Protein AF-A0A1S3D3B9-F1 (afdb_monomer_lite)

Structure (mmCIF, N/CA/C/O backbone):
data_AF-A0A1S3D3B9-F1
#
_entry.id   AF-A0A1S3D3B9-F1
#
loop_
_atom_site.group_PDB
_atom_site.id
_atom_site.type_symbol
_atom_site.label_atom_id
_atom_site.label_alt_id
_atom_site.label_comp_id
_atom_site.label_asym_id
_atom_site.label_entity_id
_atom_site.label_seq_id
_atom_site.pdbx_PDB_ins_code
_atom_site.Cartn_x
_atom_site.Cartn_y
_atom_site.Cartn_z
_atom_site.occupancy
_atom_site.B_iso_or_equiv
_atom_site.auth_seq_id
_atom_site.auth_comp_id
_atom_site.auth_asym_id
_atom_site.auth_atom_id
_atom_site.pdbx_PDB_model_num
ATOM 1 N N . MET A 1 1 ? 0.385 -16.089 24.756 1.00 64.56 1 MET A N 1
ATOM 2 C CA . MET A 1 1 ? 0.350 -15.447 26.085 1.00 64.56 1 MET A CA 1
ATOM 3 C C . MET A 1 1 ? 0.539 -16.526 27.121 1.00 64.56 1 MET A C 1
ATOM 5 O O . MET A 1 1 ? -0.074 -17.578 26.976 1.00 64.56 1 MET A O 1
ATOM 9 N N . ASN A 1 2 ? 1.423 -16.303 28.086 1.00 80.31 2 ASN A N 1
ATOM 10 C CA . ASN A 1 2 ? 1.568 -17.202 29.228 1.00 80.31 2 ASN A CA 1
ATOM 11 C C . ASN A 1 2 ? 0.520 -16.845 30.310 1.00 80.31 2 ASN A C 1
ATOM 13 O O . ASN A 1 2 ? -0.178 -15.837 30.205 1.00 80.31 2 ASN A O 1
ATOM 17 N N . GLU A 1 3 ? 0.391 -17.682 31.337 1.00 78.31 3 GLU A N 1
ATOM 18 C CA . GLU A 1 3 ? -0.591 -17.507 32.420 1.00 78.31 3 GLU A CA 1
ATOM 19 C C . GLU A 1 3 ? -0.355 -16.219 33.237 1.00 78.31 3 GLU A C 1
ATOM 21 O O . GLU A 1 3 ? -1.305 -15.539 33.629 1.00 78.31 3 GLU A O 1
ATOM 26 N N . ASN A 1 4 ? 0.909 -15.810 33.383 1.00 82.00 4 ASN A N 1
ATOM 27 C CA . ASN A 1 4 ? 1.288 -14.570 34.064 1.00 82.00 4 ASN A CA 1
ATOM 28 C C . ASN A 1 4 ? 0.813 -13.319 33.302 1.00 82.00 4 ASN A C 1
ATOM 30 O O . ASN A 1 4 ? 0.388 -12.346 33.927 1.00 82.00 4 ASN A O 1
ATOM 34 N N . ASP A 1 5 ? 0.841 -13.340 31.965 1.00 81.94 5 ASP A N 1
ATOM 35 C CA . ASP A 1 5 ? 0.372 -12.235 31.122 1.00 81.94 5 ASP A CA 1
ATOM 36 C C . ASP A 1 5 ? -1.141 -12.021 31.292 1.00 81.94 5 ASP A C 1
ATOM 38 O O . ASP A 1 5 ? -1.609 -10.885 31.373 1.00 81.94 5 ASP A O 1
ATOM 42 N N . ILE A 1 6 ? -1.912 -13.111 31.385 1.00 82.19 6 ILE A N 1
ATOM 43 C CA . ILE A 1 6 ? -3.370 -13.066 31.585 1.00 82.19 6 ILE A CA 1
ATOM 44 C C . ILE A 1 6 ? -3.690 -12.453 32.952 1.00 82.19 6 ILE A C 1
ATOM 46 O O . ILE A 1 6 ? -4.482 -11.514 33.046 1.00 82.19 6 ILE A O 1
ATOM 50 N N . GLN A 1 7 ? -3.018 -12.923 34.005 1.00 87.31 7 GLN A N 1
ATOM 51 C CA . GLN A 1 7 ? -3.219 -12.415 35.362 1.00 87.31 7 GLN A CA 1
ATOM 52 C C . GLN A 1 7 ? -2.842 -10.929 35.491 1.00 87.31 7 GLN A C 1
ATOM 54 O O . GLN A 1 7 ? -3.510 -10.163 36.200 1.00 87.31 7 GLN A O 1
ATOM 59 N N . LEU A 1 8 ? -1.795 -10.496 34.781 1.00 89.00 8 LEU A N 1
ATOM 60 C CA . LEU A 1 8 ? -1.402 -9.092 34.707 1.00 89.00 8 LEU A CA 1
ATOM 61 C C . LEU A 1 8 ? -2.480 -8.242 34.016 1.00 89.00 8 LEU A C 1
ATOM 63 O O . LEU A 1 8 ? -2.865 -7.204 34.557 1.00 89.00 8 LEU A O 1
ATO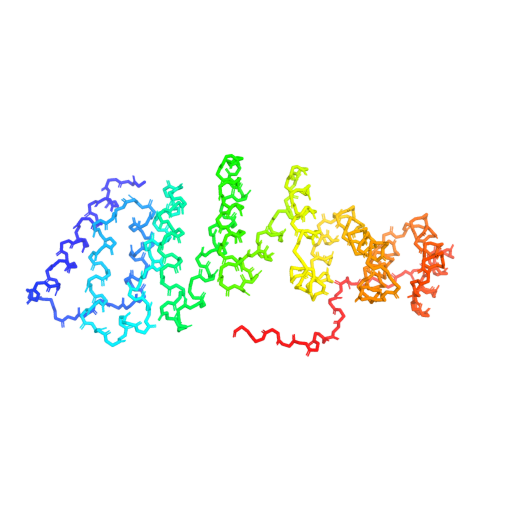M 67 N N . LEU A 1 9 ? -3.003 -8.683 32.866 1.00 89.56 9 LEU A N 1
ATOM 68 C CA . LEU A 1 9 ? -4.065 -7.970 32.144 1.00 89.56 9 LEU A CA 1
ATOM 69 C C . LEU A 1 9 ? -5.346 -7.844 32.980 1.00 89.56 9 LEU A C 1
ATOM 71 O O . LEU A 1 9 ? -5.933 -6.763 33.030 1.00 89.56 9 LEU A O 1
ATOM 75 N N . ASP A 1 10 ? -5.744 -8.885 33.710 1.00 91.06 10 ASP A N 1
ATOM 76 C CA . ASP A 1 10 ? -6.898 -8.823 34.617 1.00 91.06 10 ASP A CA 1
ATOM 77 C C . ASP A 1 10 ? -6.682 -7.853 35.784 1.00 91.06 10 ASP A C 1
ATOM 79 O O . ASP A 1 10 ? -7.591 -7.113 36.175 1.00 91.06 10 ASP A O 1
ATOM 83 N N . THR A 1 11 ? -5.464 -7.804 36.326 1.00 90.94 11 THR A N 1
ATOM 84 C CA . THR A 1 11 ? -5.095 -6.833 37.367 1.00 90.94 11 THR A CA 1
ATOM 85 C C . THR A 1 11 ? -5.178 -5.402 36.834 1.00 90.94 11 THR A C 1
ATOM 87 O O . THR A 1 11 ? -5.721 -4.517 37.502 1.00 90.94 11 THR A O 1
ATOM 90 N N . ILE A 1 12 ? -4.709 -5.177 35.605 1.00 91.75 12 ILE A N 1
ATOM 91 C CA . ILE A 1 12 ? -4.784 -3.881 34.925 1.00 91.75 12 ILE A CA 1
ATOM 92 C C . ILE A 1 12 ? -6.240 -3.478 34.669 1.00 91.75 12 ILE A C 1
ATOM 94 O O . ILE A 1 12 ? -6.600 -2.337 34.954 1.00 91.75 12 ILE A O 1
ATOM 98 N N . LYS A 1 13 ? -7.105 -4.392 34.210 1.00 93.50 13 LYS A N 1
ATOM 99 C CA . LYS A 1 13 ? -8.542 -4.112 34.031 1.00 93.50 13 LYS A CA 1
ATOM 100 C C . LYS A 1 13 ? -9.198 -3.665 35.335 1.00 93.50 13 LYS A C 1
ATOM 102 O O . LYS A 1 13 ? -9.868 -2.635 35.354 1.00 93.50 13 LYS A O 1
ATOM 107 N N . LYS A 1 14 ? -8.936 -4.364 36.447 1.00 91.25 14 LYS A N 1
ATOM 108 C CA . LYS A 1 14 ? -9.432 -3.971 37.781 1.00 91.25 14 LYS A CA 1
ATOM 109 C C . LYS A 1 14 ? -8.953 -2.577 38.187 1.00 91.25 14 LYS A C 1
ATOM 111 O O . LYS A 1 14 ? -9.726 -1.810 38.754 1.00 91.25 14 LYS A O 1
ATOM 116 N N . TYR A 1 15 ? -7.698 -2.241 37.898 1.00 90.06 15 TYR A N 1
ATOM 117 C CA . TYR A 1 15 ? -7.158 -0.907 38.160 1.00 90.06 15 TYR A CA 1
ATOM 118 C C . TYR A 1 15 ? -7.844 0.178 37.311 1.00 90.06 15 TYR A C 1
ATOM 120 O O . TYR A 1 15 ? -8.265 1.197 37.857 1.00 90.06 15 TYR A O 1
ATOM 128 N N . LEU A 1 16 ? -8.013 -0.050 36.002 1.00 91.38 16 LEU A N 1
ATOM 129 C CA . LEU A 1 16 ? -8.709 0.885 35.108 1.00 91.38 16 LEU A CA 1
ATOM 130 C C . LEU A 1 16 ? -10.171 1.084 35.528 1.00 91.38 16 LEU A C 1
ATOM 132 O O . LEU A 1 16 ? -10.647 2.216 35.539 1.00 91.38 16 LEU A O 1
ATOM 136 N N . GLN A 1 17 ? -10.857 0.011 35.929 1.00 92.31 17 GLN A N 1
ATOM 137 C CA . GLN A 1 17 ? -12.229 0.074 36.430 1.00 92.31 17 GLN A CA 1
ATOM 138 C C . GLN A 1 17 ? -12.321 0.907 37.717 1.00 92.31 17 GLN A C 1
ATOM 140 O O . GLN A 1 17 ? -13.109 1.844 37.777 1.00 92.31 17 GLN A O 1
ATOM 145 N N . LYS A 1 18 ? -11.445 0.667 38.703 1.00 89.44 18 LYS A N 1
ATOM 146 C CA . LYS A 1 18 ? -11.384 1.492 39.926 1.00 89.44 18 LYS A CA 1
ATOM 147 C C . LYS A 1 18 ? -11.130 2.970 39.631 1.00 89.44 18 LYS A C 1
ATOM 149 O O . LYS A 1 18 ? -11.732 3.835 40.265 1.00 89.44 18 LYS A O 1
ATOM 154 N N . TYR A 1 19 ? -10.258 3.261 38.662 1.00 89.62 19 TYR A N 1
ATOM 155 C CA . TYR A 1 19 ? -9.999 4.629 38.221 1.00 89.62 19 TYR A CA 1
ATOM 156 C C . TYR A 1 19 ? -11.250 5.283 37.607 1.00 89.62 19 TYR A C 1
ATOM 158 O O . TYR A 1 19 ? -11.568 6.425 37.942 1.00 89.62 19 TYR A O 1
ATOM 166 N N . LEU A 1 20 ? -11.993 4.560 36.761 1.00 89.25 20 LEU A N 1
ATOM 167 C CA . LEU A 1 20 ? -13.271 5.024 36.204 1.00 89.25 20 LEU A CA 1
ATOM 168 C C . LEU A 1 20 ? -14.324 5.272 37.290 1.00 89.25 20 LEU A C 1
ATOM 170 O O . LEU A 1 20 ? -15.012 6.293 37.248 1.00 89.25 20 LEU A O 1
ATOM 174 N N . ASP A 1 21 ? -14.388 4.391 38.287 1.00 89.00 21 ASP A N 1
ATOM 175 C CA . ASP A 1 21 ? -15.312 4.479 39.423 1.00 89.00 21 ASP A CA 1
ATOM 176 C C . ASP A 1 21 ? -14.909 5.556 40.447 1.00 89.00 21 ASP A C 1
ATOM 178 O O . ASP A 1 21 ? -15.604 5.760 41.443 1.00 89.00 21 ASP A O 1
ATOM 182 N N . ARG A 1 22 ? -13.795 6.268 40.208 1.00 81.62 22 ARG A N 1
ATOM 183 C CA . ARG A 1 22 ? -13.211 7.285 41.103 1.00 81.62 22 ARG A CA 1
ATOM 184 C C . ARG A 1 22 ? -12.913 6.753 42.509 1.00 81.62 22 ARG A C 1
ATOM 186 O O . ARG A 1 22 ? -12.915 7.512 43.477 1.00 81.62 22 ARG A O 1
ATOM 193 N N . GLN A 1 23 ? -12.635 5.456 42.622 1.00 68.25 23 GLN A N 1
ATOM 194 C CA . GLN A 1 23 ? -12.274 4.812 43.880 1.00 68.25 23 GLN A CA 1
ATOM 195 C C . GLN A 1 23 ? -10.765 4.902 44.099 1.00 68.25 23 GLN A C 1
ATOM 197 O O . GLN A 1 23 ? -10.024 4.120 43.518 1.00 68.25 23 GLN A O 1
ATOM 202 N N . ASP A 1 24 ? -10.319 5.841 44.935 1.00 62.72 24 ASP A N 1
ATOM 203 C CA . ASP A 1 24 ? -8.971 5.888 45.535 1.00 62.72 24 ASP A CA 1
ATOM 204 C C . ASP A 1 24 ? -7.778 5.678 44.566 1.00 62.72 24 ASP A C 1
ATOM 206 O O . ASP A 1 24 ? -6.718 5.175 44.938 1.00 62.72 24 ASP A O 1
ATOM 210 N N . VAL A 1 25 ? -7.930 6.077 43.294 1.00 64.19 25 VAL A N 1
ATOM 211 C CA . VAL A 1 25 ? -6.841 6.104 42.305 1.00 64.19 25 VAL A CA 1
ATOM 212 C C . VAL A 1 25 ? -6.510 7.565 41.979 1.00 64.19 25 VAL A C 1
ATOM 214 O O . VAL A 1 25 ? -7.286 8.231 41.292 1.00 64.19 25 VAL A O 1
ATOM 217 N N . PRO A 1 26 ? -5.368 8.097 42.454 1.00 61.25 26 PRO A N 1
ATOM 218 C CA . PRO A 1 26 ? -5.144 9.541 42.504 1.00 61.25 26 PRO A CA 1
ATOM 219 C C . PRO A 1 26 ? -4.747 10.172 41.163 1.00 61.25 26 PRO A C 1
ATOM 221 O O . PRO A 1 26 ? -4.788 11.392 41.028 1.00 61.25 26 PRO A O 1
ATOM 224 N N . THR A 1 27 ? -4.332 9.389 40.164 1.00 77.06 27 THR A N 1
ATOM 225 C CA . THR A 1 27 ? -3.744 9.931 38.928 1.00 77.06 27 THR A CA 1
ATOM 226 C C . THR A 1 27 ? -4.206 9.196 37.679 1.00 77.06 27 THR A C 1
ATOM 228 O O . THR A 1 27 ? -4.257 7.969 37.638 1.00 77.06 27 THR A O 1
ATOM 231 N N . LYS A 1 28 ? -4.521 9.976 36.634 1.00 81.06 28 LYS A N 1
ATOM 232 C CA . LYS A 1 28 ? -4.825 9.458 35.297 1.00 81.06 28 LYS A CA 1
ATOM 233 C C . LYS A 1 28 ? -3.625 8.665 34.775 1.00 81.06 28 LYS A C 1
ATOM 235 O O . LYS A 1 28 ? -2.513 9.200 34.804 1.00 81.06 28 LYS A O 1
ATOM 240 N N . PRO A 1 29 ? -3.826 7.448 34.243 1.00 86.44 29 PRO A N 1
ATOM 241 C CA . PRO A 1 29 ? -2.752 6.721 33.587 1.00 86.44 29 PRO A CA 1
ATOM 242 C C . PRO A 1 29 ? -2.161 7.550 32.433 1.00 86.44 29 PRO A C 1
ATOM 244 O O . PRO A 1 29 ? -2.918 8.181 31.686 1.00 86.44 29 PRO A O 1
ATOM 247 N N . PRO A 1 30 ? -0.829 7.564 32.247 1.00 89.69 30 PRO A N 1
ATOM 248 C CA . PRO A 1 30 ? -0.214 8.266 31.128 1.00 89.69 30 PRO A CA 1
ATOM 249 C C . PRO A 1 30 ? -0.764 7.774 29.784 1.00 89.69 30 PRO A C 1
ATOM 251 O O . PRO A 1 30 ? -0.900 6.571 29.576 1.00 89.69 30 PRO A O 1
ATOM 254 N N . ILE A 1 31 ? -1.001 8.685 28.835 1.00 87.12 31 ILE A N 1
ATOM 255 C CA . ILE A 1 31 ? -1.560 8.344 27.510 1.00 87.12 31 ILE A CA 1
ATOM 256 C C . ILE A 1 31 ? -0.727 7.262 26.812 1.00 87.12 31 ILE A C 1
ATOM 258 O O . ILE A 1 31 ? -1.271 6.272 26.349 1.00 87.12 31 ILE A O 1
ATOM 262 N N . LYS A 1 32 ? 0.607 7.378 26.837 1.00 89.25 32 LYS A N 1
ATOM 263 C CA . LYS A 1 32 ? 1.505 6.372 26.242 1.00 89.25 32 LYS A CA 1
ATOM 264 C C . LYS A 1 32 ? 1.310 4.970 26.827 1.00 89.25 32 LYS A C 1
ATOM 266 O O . LYS A 1 32 ? 1.470 3.981 26.114 1.00 89.25 32 LYS A O 1
ATOM 271 N N . LEU A 1 33 ? 0.999 4.883 28.122 1.00 91.12 33 LEU A N 1
ATOM 272 C CA . LEU A 1 33 ? 0.707 3.609 28.769 1.00 91.12 33 LEU A CA 1
ATOM 273 C C . LEU A 1 33 ? -0.636 3.065 28.277 1.00 91.12 33 LEU A C 1
ATOM 275 O O . LEU A 1 33 ? -0.702 1.897 27.918 1.00 91.12 33 LEU A O 1
ATOM 279 N N . LEU A 1 34 ? -1.671 3.905 28.192 1.00 92.62 34 LEU A N 1
ATOM 280 C CA . LEU A 1 34 ? -2.976 3.516 27.646 1.00 92.62 34 LEU A CA 1
ATOM 281 C C . LEU A 1 34 ? -2.868 3.029 26.197 1.00 92.62 34 LEU A C 1
ATOM 283 O O . LEU A 1 34 ? -3.401 1.973 25.883 1.00 92.62 34 LEU A O 1
ATOM 287 N N . ASP A 1 35 ? -2.109 3.718 25.345 1.00 91.19 35 ASP A N 1
ATOM 288 C CA . ASP A 1 35 ? -1.886 3.304 23.953 1.00 91.19 35 ASP A CA 1
ATOM 289 C C . ASP A 1 35 ? -1.171 1.941 23.878 1.00 91.19 35 ASP A C 1
ATOM 291 O O . ASP A 1 35 ? -1.508 1.082 23.061 1.00 91.19 35 ASP A O 1
ATOM 295 N N . THR A 1 36 ? -0.208 1.712 24.776 1.00 92.56 36 THR A N 1
ATOM 296 C CA . THR A 1 36 ? 0.509 0.433 24.887 1.00 92.56 36 THR A CA 1
ATOM 297 C C . THR A 1 36 ? -0.424 -0.688 25.350 1.00 92.56 36 THR A C 1
ATOM 299 O O . THR A 1 36 ? -0.409 -1.781 24.790 1.00 92.56 36 THR A O 1
ATOM 302 N N . LEU A 1 37 ? -1.270 -0.426 26.347 1.00 94.00 37 LEU A N 1
ATOM 303 C CA . LEU A 1 37 ? -2.249 -1.393 26.845 1.00 94.00 37 LEU A CA 1
ATOM 304 C C . LEU A 1 37 ? -3.333 -1.695 25.808 1.00 94.00 37 LEU A C 1
ATOM 306 O O . LEU A 1 37 ? -3.724 -2.849 25.667 1.00 94.00 37 LEU A O 1
ATOM 310 N N . ALA A 1 38 ? -3.773 -0.694 25.041 1.00 94.12 38 ALA A N 1
ATOM 311 C CA . ALA A 1 38 ? -4.726 -0.881 23.952 1.00 94.12 38 ALA A CA 1
ATOM 312 C C . ALA A 1 38 ? -4.165 -1.851 22.913 1.00 94.12 38 ALA A C 1
ATOM 314 O O . ALA A 1 38 ? -4.861 -2.775 22.500 1.00 94.12 38 ALA A O 1
ATOM 315 N N . TYR A 1 39 ? -2.886 -1.700 22.553 1.00 92.44 39 TYR A N 1
ATOM 316 C CA . TYR A 1 39 ? -2.204 -2.657 21.689 1.00 92.44 39 TYR A CA 1
ATOM 317 C C . TYR A 1 39 ? -2.235 -4.079 22.268 1.00 92.44 39 TYR A C 1
ATOM 319 O O . TYR A 1 39 ? -2.613 -5.004 21.553 1.00 92.44 39 TYR A O 1
ATOM 327 N N . TYR A 1 40 ? -1.908 -4.265 23.552 1.00 93.12 40 TYR A N 1
ATOM 328 C CA . TYR A 1 40 ? -1.954 -5.591 24.182 1.00 93.12 40 TYR A CA 1
ATOM 329 C C . TYR A 1 40 ? -3.360 -6.200 24.187 1.00 93.12 40 TYR A C 1
ATOM 331 O O . TYR A 1 40 ? -3.503 -7.352 23.787 1.00 93.12 40 TYR A O 1
ATOM 339 N N . PHE A 1 41 ? -4.391 -5.432 24.550 1.00 94.31 41 PHE A N 1
ATOM 340 C CA . PHE A 1 41 ? -5.777 -5.912 24.532 1.00 94.31 41 PHE A CA 1
ATOM 341 C C . PHE A 1 41 ? -6.269 -6.254 23.119 1.00 94.31 41 PHE A C 1
ATOM 343 O O . PHE A 1 41 ? -6.996 -7.229 22.935 1.00 94.31 41 PHE A O 1
ATOM 350 N N . ILE A 1 42 ? -5.832 -5.507 22.100 1.00 93.50 42 ILE A N 1
ATOM 351 C CA . ILE A 1 42 ? -6.102 -5.834 20.693 1.00 93.50 42 ILE A CA 1
ATOM 352 C C . ILE A 1 42 ? -5.457 -7.171 20.311 1.00 93.50 42 ILE A C 1
ATOM 354 O O . ILE A 1 42 ? -6.111 -8.007 19.692 1.00 93.50 42 ILE A O 1
ATOM 358 N N . GLN A 1 43 ? -4.195 -7.399 20.690 1.00 90.94 43 GLN A N 1
ATOM 359 C CA . GLN A 1 43 ? -3.498 -8.656 20.391 1.00 90.94 43 GLN A CA 1
ATOM 360 C C . GLN A 1 43 ? -4.066 -9.852 21.171 1.00 90.94 43 GLN A C 1
ATOM 362 O O . GLN A 1 43 ? -4.022 -10.977 20.677 1.00 90.94 43 GLN A O 1
ATOM 367 N N . SER A 1 44 ? -4.608 -9.628 22.372 1.00 91.06 44 SER A N 1
ATOM 368 C CA . SER A 1 44 ? -5.233 -10.667 23.197 1.00 91.06 44 SER A CA 1
ATOM 369 C C . SER A 1 44 ? -6.725 -10.875 22.912 1.00 91.06 44 SER A C 1
ATOM 371 O O . SER A 1 44 ? -7.353 -11.699 23.574 1.00 91.06 44 SER A O 1
ATOM 373 N N . ASN A 1 45 ? -7.298 -10.158 21.938 1.00 92.25 45 ASN A N 1
ATOM 374 C CA . ASN A 1 45 ? -8.729 -10.151 21.615 1.00 92.25 45 ASN A CA 1
ATOM 375 C C . ASN A 1 45 ? -9.649 -9.765 22.795 1.00 92.25 45 ASN A C 1
ATOM 377 O O . ASN A 1 45 ? -10.837 -10.099 22.793 1.00 92.25 45 ASN A O 1
ATOM 381 N N . ASP A 1 46 ? -9.145 -8.991 23.758 1.00 93.75 46 ASP A N 1
ATOM 382 C CA . ASP A 1 46 ? -9.887 -8.532 24.935 1.00 93.75 46 ASP A CA 1
ATOM 383 C C . ASP A 1 46 ? -10.623 -7.208 24.649 1.00 93.75 46 ASP A C 1
ATOM 385 O O . ASP A 1 46 ? -10.100 -6.105 24.834 1.00 93.75 46 ASP A O 1
ATOM 389 N N . LEU A 1 47 ? -11.866 -7.320 24.169 1.00 94.56 47 LEU A N 1
ATOM 390 C CA . LEU A 1 47 ? -12.711 -6.157 23.886 1.00 94.56 47 LEU A CA 1
ATOM 391 C C . LEU A 1 47 ? -13.071 -5.375 25.155 1.00 94.56 47 LEU A C 1
ATOM 393 O O . LEU A 1 47 ? -13.217 -4.156 25.093 1.00 94.56 47 LEU A O 1
ATOM 397 N N . GLU A 1 48 ? -13.222 -6.057 26.289 1.00 95.38 48 GLU A N 1
ATOM 398 C CA . GLU A 1 48 ? -13.597 -5.434 27.559 1.00 95.38 48 GLU A CA 1
ATOM 399 C C . GLU A 1 48 ? -12.474 -4.513 28.047 1.00 95.38 48 GLU A C 1
ATOM 401 O O . GLU A 1 48 ? -12.703 -3.328 28.298 1.00 95.38 48 GLU A O 1
ATOM 406 N N . GLY A 1 49 ? -11.236 -5.014 28.073 1.00 94.56 49 GLY A N 1
ATOM 407 C CA . GLY A 1 49 ? -10.054 -4.215 28.393 1.00 94.56 49 GLY A CA 1
ATOM 408 C C . GLY A 1 49 ? -9.894 -3.010 27.463 1.00 94.56 49 GLY A C 1
ATOM 409 O O . GLY A 1 49 ? -9.611 -1.896 27.915 1.00 94.56 49 GLY A O 1
ATOM 410 N N . LEU A 1 50 ? -10.163 -3.194 26.168 1.00 95.69 50 LEU A N 1
ATOM 411 C CA . LEU A 1 50 ? -10.126 -2.104 25.195 1.00 95.69 50 LEU A CA 1
ATOM 412 C C . LEU A 1 50 ? -11.209 -1.043 25.453 1.00 95.69 50 LEU A C 1
ATOM 414 O O . LEU A 1 50 ? -10.938 0.157 25.360 1.00 95.69 50 LEU A O 1
ATOM 418 N N . GLN A 1 51 ? -12.427 -1.460 25.807 1.00 95.56 51 GLN A N 1
ATOM 419 C CA . GLN A 1 51 ? -13.517 -0.549 26.161 1.00 95.56 51 GLN A CA 1
ATOM 420 C C . GLN A 1 51 ? -13.205 0.250 27.429 1.00 95.56 51 GLN A C 1
ATOM 422 O O . GLN A 1 51 ? -13.492 1.448 27.468 1.00 95.56 51 GLN A O 1
ATOM 427 N N . LEU A 1 52 ? -12.562 -0.363 28.428 1.00 95.25 52 LEU A N 1
ATOM 428 C CA . LEU A 1 52 ? 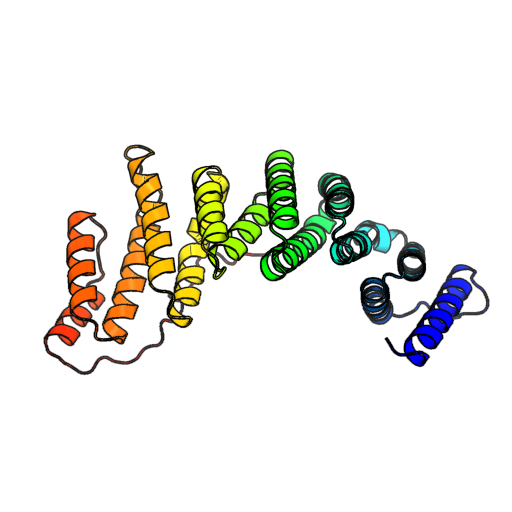-12.100 0.349 29.623 1.00 95.25 52 LEU A CA 1
ATOM 429 C C . LEU A 1 52 ? -11.134 1.478 29.257 1.00 95.25 52 LEU A C 1
ATOM 431 O O . LEU A 1 52 ? -11.307 2.601 29.727 1.00 95.25 52 LEU A O 1
ATOM 435 N N . ILE A 1 53 ? -10.175 1.231 28.360 1.00 94.69 53 ILE A N 1
ATOM 436 C CA . ILE A 1 53 ? -9.250 2.274 27.888 1.00 94.69 53 ILE A CA 1
ATOM 437 C C . ILE A 1 53 ? -10.002 3.418 27.199 1.00 94.69 53 ILE A C 1
ATOM 439 O O . ILE A 1 53 ? -9.771 4.587 27.514 1.00 94.69 53 ILE A O 1
ATOM 443 N N . ILE A 1 54 ? -10.931 3.102 26.293 1.00 94.19 54 ILE A N 1
ATOM 444 C CA . ILE A 1 54 ? -11.750 4.111 25.601 1.00 94.19 54 ILE A CA 1
ATOM 445 C C . ILE A 1 54 ? -12.538 4.952 26.618 1.00 94.19 54 ILE A C 1
ATOM 447 O O . ILE A 1 54 ? -12.577 6.180 26.510 1.00 94.19 54 ILE A O 1
ATOM 451 N N . ASN A 1 55 ? -13.111 4.318 27.641 1.00 93.94 55 ASN A N 1
ATOM 452 C CA . ASN A 1 55 ? -13.835 5.003 28.710 1.00 93.94 55 ASN A CA 1
ATOM 453 C C . ASN A 1 55 ? -12.916 5.899 29.554 1.00 93.94 55 ASN A C 1
ATOM 455 O O . ASN A 1 55 ? -13.318 7.001 29.928 1.00 93.94 55 ASN A O 1
ATOM 459 N N . VAL A 1 56 ? -11.672 5.482 29.808 1.00 92.50 56 VAL A N 1
ATOM 460 C CA . VAL A 1 56 ? -10.682 6.307 30.521 1.00 92.50 56 VAL A CA 1
ATOM 461 C C . VAL A 1 56 ? -10.346 7.562 29.720 1.00 92.50 56 VAL A C 1
ATOM 463 O O . VAL A 1 56 ? -10.280 8.655 30.286 1.00 92.50 56 VAL A O 1
ATOM 466 N N . HIS A 1 57 ? -10.189 7.446 28.399 1.00 91.19 57 HIS A N 1
ATOM 467 C CA . HIS A 1 57 ? -10.005 8.617 27.541 1.00 91.19 57 HIS A CA 1
ATOM 468 C C . HIS A 1 57 ? -11.231 9.535 27.537 1.00 91.19 57 HIS A C 1
ATOM 470 O O . HIS A 1 57 ? -11.069 10.754 27.561 1.00 91.19 57 HIS A O 1
ATOM 476 N N . LYS A 1 58 ? -12.444 8.970 27.580 1.00 91.62 58 LYS A N 1
ATOM 477 C CA . LYS A 1 58 ? -13.711 9.719 27.590 1.00 91.62 58 LYS A CA 1
ATOM 478 C C . LYS A 1 58 ? -13.861 10.670 28.783 1.00 91.62 58 LYS A C 1
ATOM 480 O O . LYS A 1 58 ? -14.590 11.654 28.668 1.00 91.62 58 LYS A O 1
ATOM 485 N N . LEU A 1 59 ? -13.166 10.422 29.898 1.00 89.19 59 LEU A N 1
ATOM 486 C CA . LEU A 1 59 ? -13.155 11.338 31.047 1.00 89.19 59 LEU A CA 1
ATOM 487 C C . LEU A 1 59 ? -12.616 12.734 30.692 1.00 89.19 59 LEU A C 1
ATOM 489 O O . LEU A 1 59 ? -13.026 13.715 31.307 1.00 89.19 59 LEU A O 1
ATOM 493 N N . ASP A 1 60 ? -11.742 12.838 29.685 1.00 87.50 60 ASP A N 1
ATOM 494 C CA . ASP A 1 60 ? -11.360 14.109 29.065 1.00 87.50 60 ASP A CA 1
ATOM 495 C C . ASP A 1 60 ? -12.126 14.275 27.748 1.00 87.50 60 ASP A C 1
ATOM 497 O O . ASP A 1 60 ? -11.622 13.984 26.665 1.00 87.50 60 ASP A O 1
ATOM 501 N N . TYR A 1 61 ? -13.386 14.706 27.847 1.00 86.00 61 TYR A N 1
ATOM 502 C CA . TYR A 1 61 ? -14.303 14.729 26.705 1.00 86.00 61 TYR A CA 1
ATOM 503 C C . TYR A 1 61 ? -13.784 15.569 25.527 1.00 86.00 61 TYR A C 1
ATOM 505 O O . TYR A 1 61 ? -14.006 15.222 24.365 1.00 86.00 61 TYR A O 1
ATOM 513 N N . LYS A 1 62 ? -13.066 16.663 25.810 1.00 86.81 62 LYS A N 1
ATOM 514 C CA . LYS A 1 62 ? -12.527 17.539 24.766 1.00 86.81 62 LYS A CA 1
ATOM 515 C C . LYS A 1 62 ? -11.436 16.828 23.966 1.00 86.81 62 LYS A C 1
ATOM 517 O O . LYS A 1 62 ? -11.519 16.821 22.738 1.00 86.81 62 LYS A O 1
ATOM 522 N N . ASP A 1 63 ? -10.455 16.217 24.636 1.00 85.62 63 ASP A N 1
ATOM 523 C CA . ASP A 1 63 ? -9.434 15.403 23.959 1.00 85.62 63 ASP A CA 1
ATOM 524 C C . ASP A 1 63 ? -10.072 14.193 23.266 1.00 85.62 63 ASP A C 1
ATOM 526 O O . ASP A 1 63 ? -9.784 13.918 22.104 1.00 85.62 63 ASP A O 1
ATOM 530 N N . PHE A 1 64 ? -11.016 13.523 23.930 1.00 86.44 64 PHE A N 1
ATOM 531 C CA . PHE A 1 64 ? -11.717 12.354 23.406 1.00 86.44 64 PHE A CA 1
ATOM 532 C C . PHE A 1 64 ? -12.369 12.615 22.045 1.00 86.44 64 PHE A C 1
ATOM 534 O O . PHE A 1 64 ? -12.142 11.859 21.099 1.00 86.44 64 PHE A O 1
ATOM 541 N N . VAL A 1 65 ? -13.121 13.710 21.907 1.00 84.19 65 VAL A N 1
ATOM 542 C CA . VAL A 1 65 ? -13.757 14.082 20.633 1.00 84.19 65 VAL A CA 1
ATOM 543 C C . VAL A 1 65 ? -12.712 14.473 19.582 1.00 84.19 65 VAL A C 1
ATOM 545 O O . VAL A 1 65 ? -12.806 14.030 18.434 1.00 84.19 65 VAL A O 1
ATOM 548 N N . GLN A 1 66 ? -11.680 15.237 19.961 1.00 82.56 66 GLN A N 1
ATOM 549 C CA . GLN A 1 66 ? -10.594 15.634 19.049 1.00 82.56 66 GLN A CA 1
ATOM 550 C C . GLN A 1 66 ? -9.808 14.431 18.508 1.00 82.56 66 GLN A C 1
ATOM 552 O O . GLN A 1 66 ? -9.405 14.412 17.346 1.00 82.56 66 GLN A O 1
ATOM 557 N N . LYS A 1 67 ? -9.623 13.397 19.332 1.00 83.56 67 LYS A N 1
ATOM 558 C CA . LYS A 1 67 ? -8.938 12.141 18.983 1.00 83.56 67 LYS A CA 1
ATOM 559 C C . LYS A 1 67 ? -9.842 11.121 18.300 1.00 83.56 67 LYS A C 1
ATOM 561 O O . LYS A 1 67 ? -9.420 9.997 18.024 1.00 83.56 67 LYS A O 1
ATOM 566 N N . GLY A 1 68 ? -11.077 11.504 17.997 1.00 81.94 68 GLY A N 1
ATOM 567 C CA . GLY A 1 68 ? -12.005 10.660 17.271 1.00 81.94 68 GLY A CA 1
ATOM 568 C C . GLY A 1 68 ? -12.571 9.519 18.090 1.00 81.94 68 GLY A C 1
ATOM 569 O O . GLY A 1 68 ? -12.663 8.404 17.581 1.00 81.94 68 GLY A O 1
ATOM 570 N N . GLU A 1 69 ? -12.853 9.781 19.365 1.00 88.81 69 GLU A N 1
ATOM 571 C CA . GLU A 1 69 ? -13.397 8.817 20.324 1.00 88.81 69 GLU A CA 1
ATOM 572 C C . GLU A 1 69 ? -12.565 7.527 20.416 1.00 88.81 69 GLU A C 1
ATOM 574 O O . GLU A 1 69 ? -13.072 6.464 20.774 1.00 88.81 69 GLU A O 1
ATOM 579 N N . TYR A 1 70 ? -11.290 7.611 20.019 1.00 88.19 70 TYR A N 1
ATOM 580 C CA . TYR A 1 70 ? -10.362 6.490 19.925 1.00 88.19 70 TYR A CA 1
ATOM 581 C C . TYR A 1 70 ? -10.904 5.302 19.099 1.00 88.19 70 TYR A C 1
ATOM 583 O O . TYR A 1 70 ? -10.494 4.160 19.287 1.00 88.19 70 TYR A O 1
ATOM 591 N N . LYS A 1 71 ? -11.782 5.555 18.110 1.00 90.19 71 LYS A N 1
ATOM 592 C CA . LYS A 1 71 ? -12.370 4.504 17.250 1.00 90.19 71 LYS A CA 1
ATOM 593 C C . LYS A 1 71 ? -11.341 3.703 16.455 1.00 90.19 71 LYS A C 1
ATOM 595 O O . LYS A 1 71 ? -11.623 2.570 16.079 1.00 90.19 71 LYS A O 1
ATOM 600 N N . HIS A 1 72 ? -10.154 4.260 16.222 1.00 89.00 72 HIS A N 1
ATOM 601 C CA . HIS A 1 72 ? -9.046 3.545 15.588 1.00 89.00 72 HIS A CA 1
ATOM 602 C C . HIS A 1 72 ? -8.636 2.285 16.369 1.00 89.00 72 HIS A C 1
ATOM 604 O O . HIS A 1 72 ? -8.257 1.304 15.743 1.00 89.00 72 HIS A O 1
ATOM 610 N N . TYR A 1 73 ? -8.815 2.251 17.696 1.00 92.25 73 TYR A N 1
ATOM 611 C CA . TYR A 1 73 ? -8.632 1.031 18.487 1.00 92.25 73 TYR A CA 1
ATOM 612 C C . TYR A 1 73 ? -9.636 -0.060 18.135 1.00 92.25 73 TYR A C 1
ATOM 614 O O . TYR A 1 73 ? -9.255 -1.217 17.990 1.00 92.25 73 TYR A O 1
ATOM 622 N N . LEU A 1 74 ? -10.905 0.299 17.938 1.00 93.69 74 LEU A N 1
ATOM 623 C CA . LEU A 1 74 ? -11.930 -0.660 17.524 1.00 93.69 74 LEU A CA 1
ATOM 624 C C . LEU A 1 74 ? -11.712 -1.134 16.084 1.00 93.69 74 LEU A C 1
ATOM 626 O O . LEU A 1 74 ? -11.934 -2.304 15.792 1.00 93.69 74 LEU A O 1
ATOM 630 N N . ILE A 1 75 ? -11.253 -0.248 15.194 1.00 92.44 75 ILE A N 1
ATOM 631 C CA . ILE A 1 75 ? -10.868 -0.628 13.828 1.00 92.44 75 ILE A CA 1
ATOM 632 C C . ILE A 1 75 ? -9.717 -1.637 13.880 1.00 92.44 75 ILE A C 1
ATOM 634 O O . ILE A 1 75 ? -9.817 -2.693 13.258 1.00 92.44 75 ILE A O 1
ATOM 638 N N . ASP A 1 76 ? -8.653 -1.347 14.632 1.00 90.81 76 ASP A N 1
ATOM 639 C CA . ASP A 1 76 ? -7.503 -2.245 14.769 1.00 90.81 76 ASP A CA 1
ATOM 640 C C . ASP A 1 76 ? -7.935 -3.593 15.400 1.00 90.81 76 ASP A C 1
ATOM 642 O O . ASP A 1 76 ? -7.561 -4.642 14.880 1.00 90.81 76 ASP A O 1
ATOM 646 N N . TYR A 1 77 ? -8.813 -3.587 16.415 1.00 93.81 77 TYR A N 1
ATOM 647 C CA . TYR A 1 77 ? -9.402 -4.790 17.034 1.00 93.81 77 TYR A CA 1
ATOM 648 C C . TYR A 1 77 ? -10.198 -5.663 16.054 1.00 93.81 77 TYR A C 1
ATOM 650 O O . TYR A 1 77 ? -9.951 -6.856 15.918 1.00 93.81 77 TYR A O 1
ATOM 658 N N . TYR A 1 78 ? -11.164 -5.097 15.328 1.00 93.12 78 TYR A N 1
ATOM 659 C CA . TYR A 1 78 ? -11.946 -5.897 14.379 1.00 93.12 78 TYR A CA 1
ATOM 660 C C . TYR A 1 78 ? -11.104 -6.369 13.193 1.00 93.12 78 TYR A C 1
ATOM 662 O O . TYR A 1 78 ? -11.380 -7.422 12.615 1.00 93.12 78 TYR A O 1
ATOM 670 N N . SER A 1 79 ? -10.036 -5.638 12.870 1.00 88.25 79 SER A N 1
ATOM 671 C CA . SER A 1 79 ? -9.088 -6.033 11.834 1.00 88.25 79 SER A CA 1
ATOM 672 C C . SER A 1 79 ? -8.252 -7.248 12.241 1.00 88.25 79 SER A C 1
ATOM 674 O O . SER A 1 79 ? -8.053 -8.119 11.396 1.00 88.25 79 SER A O 1
ATOM 676 N N . THR A 1 80 ? -7.811 -7.373 13.503 1.00 87.69 80 THR A N 1
ATOM 677 C CA . THR A 1 80 ? -7.106 -8.590 13.968 1.00 87.69 80 THR A CA 1
ATOM 678 C C . THR A 1 80 ? -8.007 -9.824 13.940 1.00 87.69 80 THR A C 1
ATOM 680 O O . THR A 1 80 ? -7.531 -10.927 13.685 1.00 87.69 80 THR A O 1
ATOM 683 N N . LEU A 1 81 ? -9.318 -9.633 14.106 1.00 88.94 81 LEU A N 1
ATOM 684 C CA . LEU A 1 81 ? -10.330 -10.685 13.999 1.00 88.94 81 LEU A CA 1
ATOM 685 C C . LEU A 1 81 ? -10.784 -10.986 12.558 1.00 88.94 81 LEU A C 1
ATOM 687 O O . LEU A 1 81 ? -11.705 -11.781 12.371 1.00 88.94 81 LEU A O 1
ATOM 691 N N . ASN A 1 82 ? -10.196 -10.348 11.537 1.00 86.62 82 ASN A N 1
ATOM 692 C CA . ASN A 1 82 ? -10.638 -10.416 10.134 1.00 86.62 82 ASN A CA 1
ATOM 693 C C . ASN A 1 82 ? -12.116 -10.021 9.909 1.00 86.62 82 ASN A C 1
ATOM 695 O O . ASN A 1 82 ? -12.722 -10.391 8.903 1.00 86.62 82 ASN A O 1
ATOM 699 N N . GLN A 1 83 ? -12.709 -9.233 10.812 1.00 91.12 83 GLN A N 1
ATOM 700 C CA . GLN A 1 83 ? -14.087 -8.743 10.709 1.00 91.12 83 GLN A CA 1
ATOM 701 C C . GLN A 1 83 ? -14.128 -7.430 9.915 1.00 91.12 83 GLN A C 1
ATOM 703 O O . GLN A 1 83 ? -14.440 -6.366 10.451 1.00 91.12 83 GLN A O 1
ATOM 708 N N . LEU A 1 84 ? -13.797 -7.515 8.621 1.00 92.12 84 LEU A N 1
ATOM 709 C CA . LEU A 1 84 ? -13.650 -6.347 7.745 1.00 92.12 84 LEU A CA 1
ATOM 710 C C . LEU A 1 84 ? -14.906 -5.478 7.671 1.00 92.12 84 LEU A C 1
ATOM 712 O O . LEU A 1 84 ? -14.776 -4.257 7.687 1.00 92.12 84 LEU A O 1
ATOM 716 N N . ASP A 1 85 ? -16.097 -6.079 7.636 1.00 93.44 85 ASP A N 1
ATOM 717 C CA . ASP A 1 85 ? -17.358 -5.332 7.568 1.00 93.44 85 ASP A CA 1
ATOM 718 C C . ASP A 1 85 ? -17.496 -4.374 8.758 1.00 93.44 85 ASP A C 1
ATOM 720 O O . ASP A 1 85 ? -17.688 -3.177 8.570 1.00 93.44 85 ASP A O 1
ATOM 724 N N . LYS A 1 86 ? -17.243 -4.859 9.982 1.00 94.25 86 LYS A N 1
ATOM 725 C CA . LYS A 1 86 ? -17.291 -4.023 11.192 1.00 94.25 86 LYS A CA 1
ATOM 726 C C . LYS A 1 86 ? -16.222 -2.936 11.188 1.00 94.25 86 LYS A C 1
ATOM 728 O O . LYS A 1 86 ? -16.504 -1.799 11.566 1.00 94.25 86 LYS A O 1
ATOM 733 N N . SER A 1 87 ? -15.000 -3.263 10.758 1.00 94.00 87 SER A N 1
ATOM 734 C CA . SER A 1 87 ? -13.932 -2.268 10.620 1.00 94.00 87 SER A CA 1
ATOM 735 C C . SER A 1 87 ? -14.349 -1.151 9.660 1.00 94.00 87 SER A C 1
ATOM 737 O O . SER A 1 87 ? -14.226 0.030 9.995 1.00 94.00 87 SER A O 1
ATOM 739 N N . PHE A 1 88 ? -14.876 -1.506 8.485 1.00 94.31 88 PHE A N 1
ATOM 740 C CA . PHE A 1 88 ? -15.277 -0.538 7.468 1.00 94.31 88 PHE A CA 1
ATOM 741 C C . PHE A 1 88 ? -16.555 0.227 7.820 1.00 94.31 88 PHE A C 1
ATOM 743 O O . PHE A 1 88 ? -16.648 1.401 7.464 1.00 94.31 88 PHE A O 1
ATOM 750 N N . ASP A 1 89 ? -17.484 -0.349 8.581 1.00 93.94 89 ASP A N 1
ATOM 751 C CA . ASP A 1 89 ? -18.641 0.374 9.120 1.00 93.94 89 ASP A CA 1
ATOM 752 C C . ASP A 1 89 ? -18.196 1.525 10.031 1.00 93.94 89 ASP A C 1
ATOM 754 O O . ASP A 1 89 ? -18.638 2.667 9.873 1.00 93.94 89 ASP A O 1
ATOM 758 N N . ILE A 1 90 ? -17.249 1.261 10.939 1.00 92.56 90 ILE A N 1
ATOM 759 C CA . ILE A 1 90 ? -16.681 2.295 11.815 1.00 92.56 90 ILE A CA 1
ATOM 760 C C . ILE A 1 90 ? -15.944 3.348 10.983 1.00 92.56 90 ILE A C 1
ATOM 762 O O . ILE A 1 90 ? -16.167 4.545 11.172 1.00 92.56 90 ILE A O 1
ATOM 766 N N . ILE A 1 91 ? -15.103 2.920 10.036 1.00 93.00 91 ILE A N 1
ATOM 767 C CA . ILE A 1 91 ? -14.368 3.815 9.132 1.00 93.00 91 ILE A CA 1
ATOM 768 C C . ILE A 1 91 ? -15.331 4.739 8.376 1.00 93.00 91 ILE A C 1
ATOM 770 O O . ILE A 1 91 ? -15.137 5.952 8.376 1.00 93.00 91 ILE A O 1
ATOM 774 N N . ASN A 1 92 ? -16.373 4.191 7.749 1.00 90.94 92 ASN A N 1
ATOM 775 C CA . ASN A 1 92 ? -17.309 4.945 6.916 1.00 90.94 92 ASN A CA 1
ATOM 776 C C . ASN A 1 92 ? -18.102 5.973 7.727 1.00 90.94 92 ASN A C 1
ATOM 778 O O . ASN A 1 92 ? -18.245 7.121 7.295 1.00 90.94 92 ASN A O 1
ATOM 782 N N . ASN A 1 93 ? -18.589 5.576 8.904 1.00 88.12 93 ASN A N 1
ATOM 783 C CA . ASN A 1 93 ? -19.354 6.456 9.784 1.00 88.12 93 ASN A CA 1
ATOM 784 C C . ASN A 1 93 ? -18.489 7.607 10.302 1.00 88.12 93 ASN A C 1
ATOM 786 O O . ASN A 1 93 ? -18.910 8.763 10.312 1.00 88.12 93 ASN A O 1
ATOM 790 N N . TYR A 1 94 ? -17.253 7.300 10.688 1.00 85.25 94 TYR A N 1
ATOM 791 C CA . TYR A 1 94 ? -16.411 8.256 11.387 1.00 85.25 94 TYR A CA 1
ATOM 792 C C . TYR A 1 94 ? -15.618 9.169 10.443 1.00 85.25 94 TYR A C 1
ATOM 794 O O . TYR A 1 94 ? -15.387 10.337 10.752 1.00 85.25 94 TYR A O 1
ATOM 802 N N . PHE A 1 95 ? -15.265 8.680 9.251 1.00 86.31 95 PHE A N 1
ATOM 803 C CA . PHE A 1 95 ? -14.586 9.486 8.238 1.00 86.31 95 PHE A CA 1
ATOM 804 C C . PHE A 1 95 ? -15.468 10.634 7.735 1.00 86.31 95 PHE A C 1
ATOM 806 O O . PHE A 1 95 ? -14.978 11.736 7.517 1.00 86.31 95 PHE A O 1
ATOM 813 N N . LYS A 1 96 ? -16.781 10.420 7.586 1.00 81.31 96 LYS A N 1
ATOM 814 C CA . LYS A 1 96 ? -17.701 11.489 7.159 1.00 81.31 96 LYS A CA 1
ATOM 815 C C . LYS A 1 96 ? -17.957 12.531 8.249 1.00 81.31 96 LYS A C 1
ATOM 817 O O . LYS A 1 96 ? -18.196 13.689 7.927 1.00 81.31 96 LYS A O 1
ATOM 822 N N . ALA A 1 97 ? -17.935 12.121 9.515 1.00 79.31 97 ALA A N 1
ATOM 823 C CA . ALA A 1 97 ? -18.358 12.961 10.630 1.00 79.31 97 ALA A CA 1
ATOM 824 C C . ALA A 1 97 ? -17.272 13.927 11.128 1.00 79.31 97 ALA A C 1
ATOM 826 O O . ALA A 1 97 ? -17.600 14.969 11.693 1.00 79.31 97 ALA A O 1
ATOM 827 N N . ASN A 1 98 ? -15.987 13.595 10.963 1.00 75.94 98 ASN A N 1
ATOM 828 C CA . ASN A 1 98 ? -14.911 14.361 11.586 1.00 75.94 98 ASN A CA 1
ATOM 829 C C . ASN A 1 98 ? -13.643 14.395 10.712 1.00 75.94 98 ASN A C 1
ATOM 831 O O . ASN A 1 98 ? -13.012 13.374 10.455 1.00 75.94 98 ASN A O 1
ATOM 835 N N . ASN A 1 99 ? -13.226 15.592 10.288 1.00 80.62 99 ASN A N 1
ATOM 836 C CA . ASN A 1 99 ? -12.025 15.767 9.462 1.00 80.62 99 ASN A CA 1
ATOM 837 C C . ASN A 1 99 ? -10.717 15.618 10.256 1.00 80.62 99 ASN A C 1
ATOM 839 O O . ASN A 1 99 ? -9.694 15.231 9.695 1.00 80.62 99 ASN A O 1
ATOM 843 N N . GLN A 1 100 ? -10.730 15.884 11.567 1.00 77.12 100 GLN A N 1
ATOM 844 C CA . GLN A 1 100 ? -9.525 15.857 12.414 1.00 77.12 100 GLN A CA 1
ATOM 845 C C . GLN A 1 100 ? -8.934 14.447 12.553 1.00 77.12 100 GLN A C 1
ATOM 847 O O . GLN A 1 100 ? -7.770 14.271 12.903 1.00 77.12 100 GLN A O 1
ATOM 852 N N . VAL A 1 101 ? -9.734 13.431 12.242 1.00 79.81 101 VAL A N 1
ATOM 853 C CA . VAL A 1 101 ? -9.424 12.012 12.456 1.00 79.81 101 VAL A CA 1
ATOM 854 C C . VAL A 1 101 ? -9.155 11.276 11.150 1.00 79.81 101 VAL A C 1
ATOM 856 O O . VAL A 1 101 ? -8.785 10.102 11.175 1.00 79.81 101 VAL A O 1
ATOM 859 N N . HIS A 1 102 ? -9.284 11.960 10.006 1.00 86.25 102 HIS A N 1
ATOM 860 C CA . HIS A 1 102 ? -9.008 11.398 8.681 1.00 86.25 102 HIS A CA 1
ATOM 861 C C . HIS A 1 102 ? -7.624 10.770 8.619 1.00 86.25 102 HIS A C 1
ATOM 863 O O . HIS A 1 102 ? -7.476 9.674 8.088 1.00 86.25 102 HIS A O 1
ATOM 869 N N . TYR A 1 103 ? -6.623 11.428 9.204 1.00 85.31 103 TYR A N 1
ATOM 870 C CA . TYR A 1 103 ? -5.266 10.899 9.270 1.00 85.31 103 TYR A CA 1
ATOM 871 C C . TYR A 1 103 ? -5.206 9.549 10.006 1.00 85.31 103 TYR A C 1
ATOM 873 O O . TYR A 1 103 ? -4.685 8.575 9.466 1.00 85.31 103 TYR A O 1
ATOM 881 N N . MET A 1 104 ? -5.809 9.453 11.195 1.00 84.50 104 MET A N 1
ATOM 882 C CA . MET A 1 104 ? -5.824 8.219 11.995 1.00 84.50 104 MET A CA 1
ATOM 883 C C . MET A 1 104 ? -6.590 7.088 11.298 1.00 84.50 104 MET A C 1
ATOM 885 O O . MET A 1 104 ? -6.146 5.937 11.295 1.00 84.50 104 MET A O 1
ATOM 889 N N . ILE A 1 105 ? -7.707 7.412 10.644 1.00 88.00 105 ILE A N 1
ATOM 890 C CA . ILE A 1 105 ? -8.480 6.450 9.850 1.00 88.00 105 ILE A CA 1
ATOM 891 C C . ILE A 1 105 ? -7.654 5.951 8.661 1.00 88.00 105 ILE A C 1
ATOM 893 O O . ILE A 1 105 ? -7.564 4.746 8.445 1.00 88.00 105 ILE A O 1
ATOM 897 N N . LYS A 1 106 ? -6.985 6.847 7.926 1.00 90.00 106 LYS A N 1
ATOM 898 C CA . LYS A 1 106 ? -6.103 6.477 6.808 1.00 90.00 106 LYS A CA 1
ATOM 899 C C . LYS A 1 106 ? -4.957 5.575 7.253 1.00 90.00 106 LYS A C 1
ATOM 901 O O . LYS A 1 106 ? -4.633 4.625 6.544 1.00 90.00 106 LYS A O 1
ATOM 906 N N . LEU A 1 107 ? -4.367 5.836 8.421 1.00 89.12 107 LEU A N 1
ATOM 907 C CA . LEU A 1 107 ? -3.358 4.952 9.006 1.00 89.12 107 LEU A CA 1
ATOM 908 C C . LEU A 1 107 ? -3.928 3.564 9.311 1.00 89.12 107 LEU A C 1
ATOM 910 O O . LEU A 1 107 ? -3.286 2.569 8.980 1.00 89.12 107 LEU A O 1
ATOM 914 N N . SER A 1 108 ? -5.129 3.496 9.885 1.00 89.62 108 SER A N 1
ATOM 915 C CA . SER A 1 108 ? -5.799 2.229 10.210 1.00 89.62 108 SER A CA 1
ATOM 916 C C . SER A 1 108 ? -6.115 1.431 8.937 1.00 89.62 108 SER A C 1
ATOM 918 O O . SER A 1 108 ? -5.753 0.262 8.831 1.00 89.62 108 SER A O 1
ATOM 920 N N . ILE A 1 109 ? -6.666 2.088 7.906 1.00 92.19 109 ILE A N 1
ATOM 921 C CA . ILE A 1 109 ? -6.910 1.475 6.590 1.00 92.19 109 ILE A CA 1
ATOM 922 C C . ILE A 1 109 ? -5.603 0.973 5.968 1.00 92.19 109 ILE A C 1
ATOM 924 O O . ILE A 1 109 ? -5.556 -0.136 5.446 1.00 92.19 109 ILE A O 1
ATOM 928 N N . LYS A 1 110 ? -4.521 1.760 6.034 1.00 93.50 110 LYS A N 1
ATOM 929 C CA . LYS A 1 110 ? -3.212 1.351 5.513 1.00 93.50 110 LYS A CA 1
ATOM 930 C C . LYS A 1 110 ? -2.695 0.089 6.206 1.00 93.50 110 LYS A C 1
ATOM 932 O O . LYS A 1 110 ? -2.248 -0.819 5.511 1.00 93.50 110 LYS A O 1
ATOM 937 N N . LYS A 1 111 ? -2.753 0.026 7.543 1.00 90.12 111 LYS A N 1
ATOM 938 C CA . LYS A 1 111 ? -2.352 -1.168 8.307 1.00 90.12 111 LYS A CA 1
ATOM 939 C C . LYS A 1 111 ? -3.173 -2.387 7.890 1.00 90.12 111 LYS A C 1
ATOM 941 O O . LYS A 1 111 ? -2.592 -3.429 7.613 1.00 90.12 111 LYS A O 1
ATOM 946 N N . LEU A 1 112 ? -4.494 -2.222 7.804 1.00 91.50 112 LEU A N 1
ATOM 947 C CA . LEU A 1 112 ? -5.440 -3.267 7.419 1.00 91.50 112 LEU A CA 1
ATOM 948 C C . LEU A 1 112 ? -5.150 -3.787 6.002 1.00 91.50 112 LEU A C 1
ATOM 950 O O . LEU A 1 112 ? -5.054 -4.991 5.792 1.00 91.50 112 LEU A O 1
ATOM 954 N N . ILE A 1 113 ? -4.939 -2.897 5.030 1.00 93.81 113 ILE A N 1
ATOM 955 C CA . ILE A 1 113 ? -4.573 -3.295 3.664 1.00 93.81 113 ILE A CA 1
ATOM 956 C C . ILE A 1 113 ? -3.281 -4.112 3.664 1.00 93.81 113 ILE A C 1
ATOM 958 O O . ILE A 1 113 ? -3.230 -5.186 3.068 1.00 93.81 113 ILE A O 1
ATOM 962 N N . THR A 1 114 ? -2.236 -3.611 4.325 1.00 91.44 114 THR A N 1
ATOM 963 C CA . THR A 1 114 ? -0.945 -4.300 4.357 1.00 91.44 114 THR A CA 1
ATOM 964 C C . THR A 1 114 ? -1.047 -5.657 5.054 1.00 91.44 114 THR A C 1
ATOM 966 O O . THR A 1 114 ? -0.466 -6.6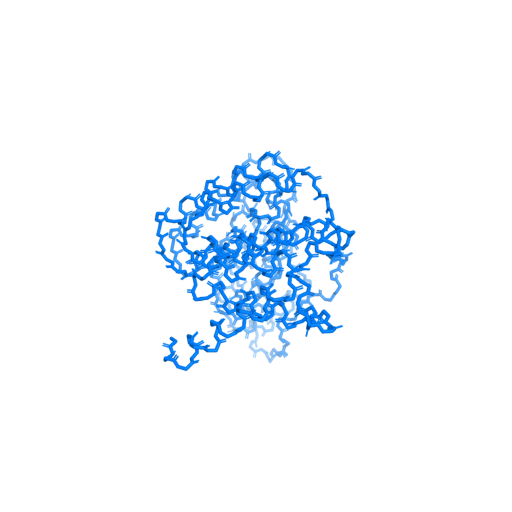18 4.559 1.00 91.44 114 THR A O 1
ATOM 969 N N . SER A 1 115 ? -1.804 -5.781 6.149 1.00 88.50 115 SER A N 1
ATOM 970 C CA . SER A 1 115 ? -1.960 -7.068 6.834 1.00 88.50 115 SER A CA 1
ATOM 971 C C . SER A 1 115 ? -2.699 -8.093 5.973 1.00 88.50 115 SER A C 1
ATOM 973 O O . SER A 1 115 ? -2.235 -9.223 5.853 1.00 88.50 115 SER A O 1
ATOM 975 N N . VAL A 1 116 ? -3.800 -7.708 5.321 1.00 89.94 116 VAL A N 1
ATOM 976 C CA . VAL A 1 116 ? -4.595 -8.623 4.485 1.00 89.94 116 VAL A CA 1
ATOM 977 C C . VAL A 1 116 ? -3.813 -9.084 3.255 1.00 89.94 116 VAL A C 1
ATOM 9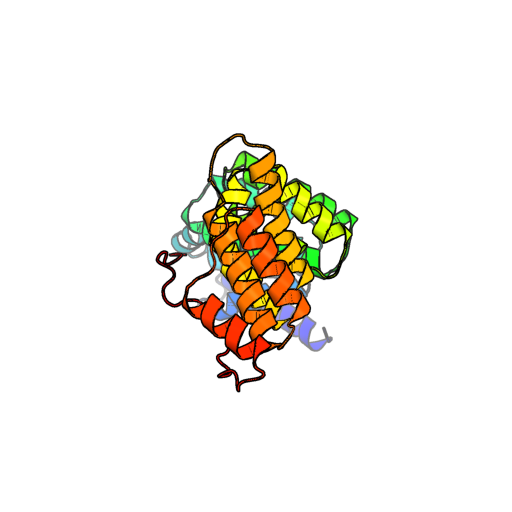79 O O . VAL A 1 116 ? -3.783 -10.281 2.978 1.00 89.94 116 VAL A O 1
ATOM 982 N N . VAL A 1 117 ? -3.142 -8.168 2.547 1.00 89.69 117 VAL A N 1
ATOM 983 C CA . VAL A 1 117 ? -2.357 -8.518 1.347 1.00 89.69 117 VAL A CA 1
ATOM 984 C C . VAL A 1 117 ? -1.177 -9.434 1.703 1.00 89.69 117 VAL A C 1
ATOM 986 O O . VAL A 1 117 ? -0.871 -10.367 0.961 1.00 89.69 117 VAL A O 1
ATOM 989 N N . CYS A 1 118 ? -0.535 -9.226 2.858 1.00 85.69 118 CYS A N 1
ATOM 990 C CA . CYS A 1 118 ? 0.551 -10.096 3.317 1.00 85.69 118 CYS A CA 1
ATOM 991 C C . CYS A 1 118 ? 0.059 -11.471 3.808 1.00 85.69 118 CYS A C 1
ATOM 993 O O . CYS A 1 118 ? 0.749 -12.464 3.590 1.00 85.69 118 CYS A O 1
ATOM 995 N N . ASN A 1 119 ? -1.123 -11.546 4.434 1.00 82.56 119 ASN A N 1
ATOM 996 C CA . ASN A 1 119 ? -1.621 -12.754 5.111 1.00 82.56 119 ASN A CA 1
ATOM 997 C C . ASN A 1 119 ? -2.512 -13.672 4.241 1.00 82.56 119 ASN A C 1
ATOM 999 O O . ASN A 1 119 ? -3.026 -14.667 4.746 1.00 82.56 119 ASN A O 1
ATOM 1003 N N . ARG A 1 120 ? -2.642 -13.403 2.931 1.00 70.00 120 ARG A N 1
ATOM 1004 C CA . ARG A 1 120 ? -2.973 -14.401 1.878 1.00 70.00 120 ARG A CA 1
ATOM 1005 C C . ARG A 1 120 ? -4.371 -15.042 1.869 1.00 70.00 120 ARG A C 1
ATOM 1007 O O . ARG A 1 120 ? -4.571 -16.016 1.148 1.00 70.00 120 ARG A O 1
ATOM 1014 N N . SER A 1 121 ? -5.366 -14.524 2.583 1.00 79.50 121 SER A N 1
ATOM 1015 C CA . SER A 1 121 ? -6.745 -15.004 2.386 1.00 79.50 121 SER A CA 1
ATOM 1016 C C . SER A 1 121 ? -7.365 -14.344 1.151 1.00 79.50 121 SER A C 1
ATOM 1018 O O . SER A 1 121 ? -7.794 -13.193 1.226 1.00 79.50 121 SER A O 1
ATOM 1020 N N . GLU A 1 122 ? -7.430 -15.065 0.025 1.00 83.44 122 GLU A N 1
ATOM 1021 C CA . GLU A 1 122 ? -7.984 -14.565 -1.249 1.00 83.44 122 GLU A CA 1
ATOM 1022 C C . GLU A 1 122 ? -9.415 -14.029 -1.075 1.00 83.44 122 GLU A C 1
ATOM 1024 O O . GLU A 1 122 ? -9.741 -12.928 -1.513 1.00 83.44 122 GLU A O 1
ATOM 1029 N N . ALA A 1 123 ? -10.260 -14.753 -0.333 1.00 87.00 123 ALA A N 1
ATOM 1030 C CA . ALA A 1 123 ? -11.622 -14.314 -0.027 1.00 87.00 123 ALA A CA 1
ATOM 1031 C C . ALA A 1 123 ? -11.640 -13.009 0.794 1.00 87.00 123 ALA A C 1
ATOM 1033 O O . ALA A 1 123 ? -12.438 -12.105 0.533 1.00 87.00 123 ALA A O 1
ATOM 1034 N N . THR A 1 124 ? -10.730 -12.878 1.765 1.00 88.94 124 THR A N 1
ATOM 1035 C CA . THR A 1 124 ? -10.584 -11.649 2.558 1.00 88.94 124 THR A CA 1
ATOM 1036 C C . THR A 1 124 ? -10.057 -10.500 1.701 1.00 88.94 124 THR A C 1
ATOM 1038 O O . THR A 1 124 ? -10.501 -9.367 1.878 1.00 88.94 124 THR A O 1
ATOM 1041 N N . LEU A 1 125 ? -9.162 -10.773 0.748 1.00 91.62 125 LEU A N 1
ATOM 1042 C CA . LEU A 1 125 ? -8.634 -9.781 -0.182 1.00 91.62 125 LEU A CA 1
ATOM 1043 C C . LEU A 1 125 ? -9.722 -9.261 -1.128 1.00 91.62 125 LEU A C 1
ATOM 1045 O O . LEU A 1 125 ? -9.865 -8.049 -1.268 1.00 91.62 125 LEU A O 1
ATOM 1049 N N . VAL A 1 126 ? -10.547 -10.139 -1.702 1.00 92.25 126 VAL A N 1
ATOM 1050 C CA . VAL A 1 126 ? -11.694 -9.742 -2.538 1.00 92.25 126 VAL A CA 1
ATOM 1051 C C . VAL A 1 126 ? -12.655 -8.840 -1.756 1.00 92.25 126 VAL A C 1
ATOM 1053 O O . VAL A 1 126 ? -13.045 -7.769 -2.236 1.00 92.25 126 VAL A O 1
ATOM 1056 N N . ASN A 1 127 ? -12.987 -9.217 -0.516 1.00 92.38 127 ASN A N 1
ATOM 1057 C CA . ASN A 1 127 ? -13.829 -8.397 0.359 1.00 92.38 127 ASN A CA 1
ATOM 1058 C C . ASN A 1 127 ? -13.175 -7.048 0.692 1.00 92.38 127 ASN A C 1
ATOM 1060 O O . ASN A 1 127 ? -13.838 -6.010 0.638 1.00 92.38 127 ASN A O 1
ATOM 1064 N N . LEU A 1 128 ? -11.872 -7.033 0.977 1.00 94.44 128 LEU A N 1
ATOM 1065 C CA . LEU A 1 128 ? -11.117 -5.805 1.208 1.00 94.44 128 LEU A CA 1
ATOM 1066 C C . LEU A 1 128 ? -11.149 -4.882 -0.015 1.00 94.44 128 LEU A C 1
ATOM 1068 O O . LEU A 1 128 ? -11.427 -3.690 0.125 1.00 94.44 128 LEU A O 1
ATOM 1072 N N . ILE A 1 129 ? -10.883 -5.416 -1.208 1.00 95.25 129 ILE A N 1
ATOM 1073 C CA . ILE A 1 129 ? -10.898 -4.657 -2.461 1.00 95.25 129 ILE A CA 1
ATOM 1074 C C . ILE A 1 129 ? -12.268 -3.997 -2.642 1.00 95.25 129 ILE A C 1
ATOM 1076 O O . ILE A 1 129 ? -12.339 -2.799 -2.927 1.00 95.25 129 ILE A O 1
ATOM 1080 N N . LYS A 1 130 ? -13.363 -4.735 -2.419 1.00 95.62 130 LYS A N 1
ATOM 1081 C CA . LYS A 1 130 ? -14.732 -4.197 -2.483 1.00 95.62 130 LYS A CA 1
ATOM 1082 C C . LYS A 1 130 ? -14.946 -3.042 -1.499 1.00 95.62 130 LYS A C 1
ATOM 1084 O O . LYS A 1 130 ? -15.479 -1.999 -1.891 1.00 95.62 130 LYS A O 1
ATOM 1089 N N . HIS A 1 131 ? -14.516 -3.201 -0.249 1.00 95.62 131 HIS A N 1
ATOM 1090 C CA . HIS A 1 131 ? -14.640 -2.170 0.785 1.00 95.62 131 HIS A CA 1
ATOM 1091 C C . HIS A 1 131 ? -13.837 -0.910 0.459 1.00 95.62 131 HIS A C 1
ATOM 1093 O O . HIS A 1 131 ? -14.380 0.191 0.514 1.00 95.62 131 HIS A O 1
ATOM 1099 N N . VAL A 1 132 ? -12.581 -1.053 0.030 1.00 96.44 132 VAL A N 1
ATOM 1100 C CA . VAL A 1 132 ? -11.723 0.080 -0.356 1.00 96.44 132 VAL A CA 1
ATOM 1101 C C . VAL A 1 132 ? -12.276 0.800 -1.588 1.00 96.44 132 VAL A C 1
ATOM 1103 O O . VAL A 1 132 ? -12.354 2.028 -1.586 1.00 96.44 132 VAL A O 1
ATOM 1106 N N . LYS A 1 133 ? -12.730 0.062 -2.614 1.00 96.12 133 LYS A N 1
ATOM 1107 C CA . LYS A 1 133 ? -13.394 0.637 -3.800 1.00 96.12 133 LYS A CA 1
ATOM 1108 C C . LYS A 1 133 ? -14.626 1.456 -3.402 1.00 96.12 133 LYS A C 1
ATOM 1110 O O . LYS A 1 133 ? -14.788 2.594 -3.851 1.00 96.12 133 LYS A O 1
ATOM 1115 N N . THR A 1 134 ? -15.470 0.895 -2.536 1.00 95.38 134 THR A N 1
ATOM 1116 C CA . THR A 1 134 ? -16.697 1.544 -2.047 1.00 95.38 134 THR A CA 1
ATOM 1117 C C . THR A 1 134 ? -16.367 2.794 -1.235 1.00 95.38 134 THR A C 1
ATOM 1119 O O . THR A 1 134 ? -16.907 3.866 -1.510 1.00 95.38 134 THR A O 1
ATOM 1122 N N . PHE A 1 135 ? -15.425 2.686 -0.295 1.00 94.94 135 PHE A N 1
ATOM 1123 C CA . PHE A 1 135 ? -14.945 3.806 0.508 1.00 94.94 135 PHE A CA 1
ATOM 1124 C C . PHE A 1 135 ? -14.448 4.949 -0.383 1.00 94.94 135 PHE A C 1
ATOM 1126 O O . PHE A 1 135 ? -14.932 6.074 -0.258 1.00 94.94 135 PHE A O 1
ATOM 1133 N N . SER A 1 136 ? -13.531 4.671 -1.315 1.00 95.06 136 SER A N 1
ATOM 1134 C CA . SER A 1 136 ? -12.941 5.700 -2.177 1.00 95.06 136 SER A CA 1
ATOM 1135 C C . SER A 1 136 ? -13.957 6.347 -3.114 1.00 95.06 136 SER A C 1
ATOM 1137 O O . SER A 1 136 ? -13.914 7.556 -3.336 1.00 95.06 136 SER A O 1
ATOM 1139 N N . THR A 1 137 ? -14.920 5.578 -3.621 1.00 93.69 137 THR A N 1
ATOM 1140 C CA . THR A 1 137 ? -15.974 6.114 -4.496 1.00 93.69 137 THR A CA 1
ATOM 1141 C C . THR A 1 137 ? -16.926 7.038 -3.734 1.00 93.69 137 THR A C 1
ATOM 1143 O O . THR A 1 137 ? -17.299 8.096 -4.254 1.00 93.69 137 THR A O 1
ATOM 1146 N N . ASN A 1 138 ? -17.280 6.658 -2.501 1.00 93.06 138 ASN A N 1
ATOM 1147 C CA . ASN A 1 138 ? -18.230 7.378 -1.653 1.00 93.06 138 ASN A CA 1
ATOM 1148 C C . ASN A 1 138 ? -17.634 8.637 -1.022 1.00 93.06 138 ASN A C 1
ATOM 1150 O O . ASN A 1 138 ? -18.330 9.638 -0.880 1.00 93.06 138 ASN A O 1
ATOM 1154 N N . THR A 1 139 ? -16.363 8.592 -0.624 1.00 91.50 139 THR A N 1
ATOM 1155 C CA . THR A 1 139 ? -15.682 9.721 0.031 1.00 91.50 139 THR A CA 1
ATOM 1156 C C . THR A 1 139 ? -14.948 10.626 -0.952 1.00 91.50 139 THR A C 1
ATOM 1158 O O . THR A 1 139 ? -14.543 11.721 -0.578 1.00 91.50 139 THR A O 1
ATOM 1161 N N . LYS A 1 140 ? -14.761 10.169 -2.200 1.00 91.94 140 LYS A N 1
ATOM 1162 C CA . LYS A 1 140 ? -13.860 10.771 -3.197 1.00 91.94 140 LYS A CA 1
ATOM 1163 C C . LYS A 1 140 ? -12.398 10.831 -2.735 1.00 91.94 140 LYS A C 1
ATOM 1165 O O . LYS A 1 140 ? -11.590 11.518 -3.357 1.00 91.94 140 LYS A O 1
ATOM 1170 N N . ASP A 1 141 ? -12.042 10.073 -1.696 1.00 91.88 141 ASP A N 1
ATOM 1171 C CA . ASP A 1 141 ? -10.672 9.912 -1.228 1.00 91.88 141 ASP A CA 1
ATOM 1172 C C . ASP A 1 141 ? -10.064 8.621 -1.790 1.00 91.88 141 ASP A C 1
ATOM 1174 O O . ASP A 1 141 ? -10.375 7.506 -1.363 1.00 91.88 141 ASP A O 1
ATOM 1178 N N . TYR A 1 142 ? -9.170 8.774 -2.764 1.00 94.50 142 TYR A N 1
ATOM 1179 C CA . TYR A 1 142 ? -8.509 7.656 -3.440 1.00 94.50 142 TYR A CA 1
ATOM 1180 C C . TYR A 1 142 ? -7.167 7.273 -2.804 1.00 94.50 142 TYR A C 1
ATOM 1182 O O . TYR A 1 142 ? -6.476 6.400 -3.328 1.00 94.50 142 TYR A O 1
ATOM 1190 N N . TYR A 1 143 ? -6.790 7.868 -1.665 1.00 93.06 143 TYR A N 1
ATOM 1191 C CA . TYR A 1 143 ? -5.571 7.478 -0.959 1.00 93.06 143 TYR A CA 1
ATOM 1192 C C . TYR A 1 143 ? -5.597 6.003 -0.519 1.00 93.06 143 TYR A C 1
ATOM 1194 O O . TYR A 1 143 ? -4.629 5.297 -0.803 1.00 93.06 143 TYR A O 1
ATOM 1202 N N . PRO A 1 144 ? -6.678 5.467 0.087 1.00 95.31 144 PRO A N 1
ATOM 1203 C CA . PRO A 1 144 ? -6.769 4.034 0.370 1.00 95.31 144 PRO A CA 1
ATOM 1204 C C . PRO A 1 144 ? -6.602 3.149 -0.862 1.00 95.31 144 PRO A C 1
ATOM 1206 O O . PRO A 1 144 ? -5.909 2.135 -0.801 1.00 95.31 144 PRO A O 1
ATOM 1209 N N . LEU A 1 145 ? -7.180 3.562 -1.993 1.00 96.62 145 LEU A N 1
ATOM 1210 C CA . LEU A 1 145 ? -7.062 2.836 -3.251 1.00 96.62 145 LEU A CA 1
ATOM 1211 C C . LEU A 1 145 ? -5.617 2.824 -3.769 1.00 96.62 145 LEU A C 1
ATOM 1213 O O . LEU A 1 145 ? -5.150 1.793 -4.240 1.00 96.62 145 LEU A O 1
ATOM 1217 N N . LEU A 1 146 ? -4.882 3.931 -3.616 1.00 97.06 146 LEU A N 1
ATOM 1218 C CA . LEU A 1 146 ? -3.450 4.001 -3.915 1.00 97.06 146 LEU A CA 1
ATOM 1219 C C . LEU A 1 146 ? -2.629 3.045 -3.046 1.00 97.06 146 LEU A C 1
ATOM 1221 O O . LEU A 1 146 ? -1.722 2.381 -3.545 1.00 97.06 146 LEU A O 1
ATOM 1225 N N . ILE A 1 147 ? -2.931 2.976 -1.747 1.00 96.56 147 ILE A N 1
ATOM 1226 C CA . ILE A 1 147 ? -2.245 2.066 -0.826 1.00 96.56 147 ILE A CA 1
ATOM 1227 C C . ILE A 1 147 ? -2.534 0.610 -1.191 1.00 96.56 147 ILE A C 1
ATOM 1229 O O . ILE A 1 147 ? -1.598 -0.188 -1.245 1.00 96.56 147 ILE A O 1
ATOM 1233 N N . LEU A 1 148 ? -3.791 0.272 -1.481 1.00 97.06 148 LEU A N 1
ATOM 1234 C CA . LEU A 1 148 ? -4.184 -1.056 -1.951 1.00 97.06 148 LEU A CA 1
ATOM 1235 C C . LEU A 1 148 ? -3.443 -1.421 -3.235 1.00 97.06 148 LEU A C 1
ATOM 1237 O O . LEU A 1 148 ? -2.753 -2.437 -3.268 1.00 97.06 148 LEU A O 1
ATOM 1241 N N . TRP A 1 149 ? -3.493 -0.544 -4.238 1.00 97.75 149 TRP A N 1
ATOM 1242 C CA . TRP A 1 149 ? -2.783 -0.726 -5.498 1.00 97.75 149 TRP A CA 1
ATOM 1243 C C . TRP A 1 149 ? -1.284 -0.948 -5.284 1.00 97.75 149 TRP A C 1
ATOM 1245 O O . TRP A 1 149 ? -0.734 -1.903 -5.821 1.00 97.75 149 TRP A O 1
ATOM 1255 N N . LYS A 1 150 ? -0.618 -0.130 -4.453 1.00 96.56 150 LYS A N 1
ATOM 1256 C CA . LYS A 1 150 ? 0.819 -0.288 -4.179 1.00 96.56 150 LYS A CA 1
ATOM 1257 C C . LYS A 1 150 ? 1.123 -1.655 -3.555 1.00 96.56 150 LYS A C 1
ATOM 1259 O O . LYS A 1 150 ? 2.102 -2.278 -3.949 1.00 96.56 150 LYS A O 1
ATOM 1264 N N . ASN A 1 151 ? 0.336 -2.109 -2.577 1.00 95.38 151 ASN A N 1
ATOM 1265 C CA . ASN A 1 151 ? 0.582 -3.400 -1.921 1.00 95.38 151 ASN A CA 1
ATOM 1266 C C . ASN A 1 151 ? 0.379 -4.567 -2.901 1.00 95.38 151 ASN A C 1
ATOM 1268 O O . ASN A 1 151 ? 1.237 -5.443 -2.969 1.00 95.38 151 ASN A O 1
ATOM 1272 N N . LEU A 1 152 ? -0.691 -4.531 -3.701 1.00 95.56 152 LEU A N 1
ATOM 1273 C CA . LEU A 1 152 ? -0.955 -5.522 -4.748 1.00 95.56 152 LEU A CA 1
ATOM 1274 C C . LEU A 1 152 ? 0.164 -5.548 -5.800 1.00 95.56 152 LEU A C 1
ATOM 1276 O O . LEU A 1 152 ? 0.717 -6.599 -6.101 1.00 95.56 152 LEU A O 1
ATOM 1280 N N . TYR A 1 153 ? 0.577 -4.378 -6.289 1.00 95.94 153 TYR A N 1
ATOM 1281 C CA . TYR A 1 153 ? 1.623 -4.248 -7.304 1.00 95.94 153 TYR A CA 1
ATOM 1282 C C . TYR A 1 153 ? 2.995 -4.746 -6.830 1.00 95.94 153 TYR A C 1
ATOM 1284 O O . TYR A 1 153 ? 3.778 -5.307 -7.591 1.00 95.94 153 TYR A O 1
ATOM 1292 N N . MET A 1 154 ? 3.308 -4.532 -5.550 1.00 92.88 154 MET A N 1
ATOM 1293 C CA . MET A 1 154 ? 4.583 -4.940 -4.951 1.00 92.88 154 MET A CA 1
ATOM 1294 C C . MET A 1 154 ? 4.603 -6.411 -4.521 1.00 92.88 154 MET A C 1
ATOM 1296 O O . MET A 1 154 ? 5.676 -6.920 -4.165 1.00 92.88 154 MET A O 1
ATOM 1300 N N . SER A 1 155 ? 3.445 -7.074 -4.554 1.00 91.44 155 SER A N 1
ATOM 1301 C CA . SER A 1 155 ? 3.282 -8.480 -4.207 1.00 91.44 155 SER A CA 1
ATOM 1302 C C . SER A 1 155 ? 4.148 -9.387 -5.086 1.00 91.44 155 SER A C 1
ATOM 1304 O O . SER A 1 155 ? 4.673 -8.993 -6.128 1.00 91.44 155 SER A O 1
ATOM 1306 N N . GLU A 1 156 ? 4.343 -10.621 -4.643 1.00 88.62 156 GLU A N 1
ATOM 1307 C CA . GLU A 1 156 ? 5.032 -11.663 -5.414 1.00 88.62 156 GLU A CA 1
ATOM 1308 C C . GLU A 1 156 ? 4.076 -12.479 -6.288 1.00 88.62 156 GLU A C 1
ATOM 1310 O O . GLU A 1 156 ? 4.515 -13.337 -7.047 1.00 88.62 156 GLU A O 1
ATOM 1315 N N . TRP A 1 157 ? 2.774 -12.208 -6.197 1.00 88.88 157 TRP A N 1
ATOM 1316 C CA . TRP A 1 157 ? 1.749 -13.078 -6.749 1.00 88.88 157 TRP A CA 1
ATOM 1317 C C . TRP A 1 157 ? 1.110 -12.473 -7.980 1.00 88.88 157 TRP A C 1
ATOM 1319 O O . TRP A 1 157 ? 0.775 -11.291 -8.025 1.00 88.88 157 TRP A O 1
ATOM 1329 N N . HIS A 1 158 ? 0.926 -13.326 -8.981 1.00 88.31 158 HIS A N 1
ATOM 1330 C CA . HIS A 1 158 ? 0.432 -12.907 -10.280 1.00 88.31 158 HIS A CA 1
ATOM 1331 C C . HIS A 1 158 ? -1.014 -12.392 -10.225 1.00 88.31 158 HIS A C 1
ATOM 1333 O O . HIS A 1 158 ? -1.313 -11.382 -10.857 1.00 88.31 158 HIS A O 1
ATOM 1339 N N . SER A 1 159 ? -1.891 -13.028 -9.438 1.00 90.62 159 SER A N 1
ATOM 1340 C CA . SER A 1 159 ? -3.275 -12.567 -9.237 1.00 90.62 159 SER A CA 1
ATOM 1341 C C . SER A 1 159 ? -3.324 -11.136 -8.695 1.00 90.62 159 SER A C 1
ATOM 1343 O O . SER A 1 159 ? -4.052 -10.301 -9.227 1.00 90.62 159 SER A O 1
ATOM 1345 N N . ASP A 1 160 ? -2.465 -10.817 -7.724 1.00 92.94 160 ASP A N 1
ATOM 1346 C CA . ASP A 1 160 ? -2.359 -9.472 -7.152 1.00 92.94 160 ASP A CA 1
ATOM 1347 C C . ASP A 1 160 ? -1.910 -8.441 -8.206 1.00 92.94 160 ASP A C 1
ATOM 1349 O O . ASP A 1 160 ? -2.403 -7.313 -8.233 1.00 92.94 160 ASP A O 1
ATOM 1353 N N . HIS A 1 161 ? -0.995 -8.814 -9.110 1.00 92.19 161 HIS A N 1
ATOM 1354 C CA . HIS A 1 161 ? -0.547 -7.934 -10.199 1.00 92.19 161 HIS A CA 1
ATOM 1355 C C . HIS A 1 161 ? -1.663 -7.657 -11.206 1.00 92.19 161 HIS A C 1
ATOM 1357 O O . HIS A 1 161 ? -1.806 -6.515 -11.653 1.00 92.19 161 HIS A O 1
ATOM 1363 N N . MET A 1 162 ? -2.466 -8.675 -11.528 1.00 92.00 162 MET A N 1
ATOM 1364 C CA . MET A 1 162 ? -3.634 -8.540 -12.400 1.00 92.00 162 MET A CA 1
ATOM 1365 C C . MET A 1 162 ? -4.681 -7.612 -11.776 1.00 92.00 162 MET A C 1
ATOM 1367 O O . MET A 1 162 ? -5.098 -6.649 -12.415 1.00 92.00 162 MET A O 1
ATOM 1371 N N . GLU A 1 163 ? -5.003 -7.792 -10.494 1.00 94.31 163 GLU A N 1
ATOM 1372 C CA . GLU A 1 163 ? -5.901 -6.885 -9.766 1.00 94.31 163 GLU A CA 1
ATOM 1373 C C . GLU A 1 163 ? -5.349 -5.451 -9.700 1.00 94.31 163 GLU A C 1
ATOM 1375 O O . GLU A 1 163 ? -6.080 -4.477 -9.895 1.00 94.31 163 GLU A O 1
ATOM 1380 N N . ALA A 1 164 ? -4.039 -5.280 -9.485 1.00 95.81 164 ALA A N 1
ATOM 1381 C CA . ALA A 1 164 ? -3.408 -3.962 -9.527 1.00 95.81 164 ALA A CA 1
ATOM 1382 C C . ALA A 1 164 ? -3.534 -3.305 -10.915 1.00 95.81 164 ALA A C 1
ATOM 1384 O O . ALA A 1 164 ? -3.730 -2.088 -11.000 1.00 95.81 164 ALA A O 1
ATOM 1385 N N . LYS A 1 165 ? -3.435 -4.084 -12.000 1.00 94.69 165 LYS A N 1
ATOM 1386 C CA . LYS A 1 165 ? -3.658 -3.597 -13.369 1.00 94.69 165 LYS A CA 1
ATOM 1387 C C . LYS A 1 165 ? -5.084 -3.097 -13.546 1.00 94.69 165 LYS A C 1
ATOM 1389 O O . LYS A 1 165 ? -5.288 -1.965 -13.983 1.00 94.69 165 LYS A O 1
ATOM 1394 N N . ASP A 1 166 ? -6.053 -3.914 -13.156 1.00 94.12 166 ASP A N 1
ATOM 1395 C CA . ASP A 1 166 ? -7.469 -3.614 -13.333 1.00 94.12 166 ASP A CA 1
ATOM 1396 C C . ASP A 1 166 ? -7.877 -2.384 -12.522 1.00 94.12 166 ASP A C 1
ATOM 1398 O O . ASP A 1 166 ? -8.539 -1.484 -13.040 1.00 94.12 166 ASP A O 1
ATOM 1402 N N . LEU A 1 167 ? -7.395 -2.271 -11.279 1.00 95.62 167 LEU A N 1
ATOM 1403 C CA . LEU A 1 167 ? -7.567 -1.071 -10.462 1.00 95.62 167 LEU A CA 1
ATOM 1404 C C . LEU A 1 167 ? -7.009 0.179 -11.146 1.00 95.62 167 LEU A C 1
ATOM 1406 O O . LEU A 1 167 ? -7.677 1.215 -11.189 1.00 95.62 167 LEU A O 1
ATOM 1410 N N . PHE A 1 168 ? -5.789 0.101 -11.673 1.00 95.00 168 PHE A N 1
ATOM 1411 C CA . PHE A 1 168 ? -5.142 1.230 -12.333 1.00 95.00 168 PHE A CA 1
ATOM 1412 C C . PHE A 1 168 ? -5.913 1.693 -13.574 1.00 95.00 168 PHE A C 1
ATOM 1414 O O . PHE A 1 168 ? -6.121 2.894 -13.762 1.00 95.00 168 PHE A O 1
ATOM 1421 N N . LEU A 1 169 ? -6.385 0.757 -14.398 1.00 91.06 169 LEU A N 1
ATOM 1422 C CA . LEU A 1 169 ? -7.145 1.074 -15.605 1.00 91.06 169 LEU A CA 1
ATOM 1423 C C . LEU A 1 169 ? -8.551 1.604 -15.288 1.00 91.06 169 LEU A C 1
ATOM 1425 O O . LEU A 1 169 ? -9.013 2.530 -15.953 1.00 91.06 169 LEU A O 1
ATOM 1429 N N . LEU A 1 170 ? -9.210 1.066 -14.258 1.00 92.31 170 LEU A N 1
ATOM 1430 C CA . LEU A 1 170 ? -10.593 1.404 -13.913 1.00 92.31 170 LEU A CA 1
ATOM 1431 C C . LEU A 1 170 ? -10.745 2.777 -13.237 1.00 92.31 170 LEU A C 1
ATOM 1433 O O . LEU A 1 170 ? -11.795 3.405 -13.363 1.00 92.31 170 LEU A O 1
ATOM 1437 N N . TYR A 1 171 ? -9.725 3.259 -12.518 1.00 93.69 171 TYR A N 1
ATOM 1438 C CA . TYR A 1 171 ? -9.828 4.473 -11.702 1.00 93.69 171 TYR A CA 1
ATOM 1439 C C . TYR A 1 171 ? -8.874 5.588 -12.173 1.00 93.69 171 TYR A C 1
ATOM 1441 O O . TYR A 1 171 ? -7.737 5.664 -11.705 1.00 93.69 171 TYR A O 1
ATOM 1449 N N . PRO A 1 172 ? -9.331 6.553 -12.998 1.00 92.19 172 PRO A N 1
ATOM 1450 C CA . PRO A 1 172 ? -8.507 7.692 -13.420 1.00 92.19 172 PRO A CA 1
ATOM 1451 C C . PRO A 1 172 ? -7.859 8.499 -12.276 1.00 92.19 172 PRO A C 1
ATOM 1453 O O . PRO A 1 172 ? -6.699 8.895 -12.412 1.00 92.19 172 PRO A O 1
ATOM 1456 N N . PRO A 1 173 ? -8.519 8.721 -11.117 1.00 93.94 173 PRO A N 1
ATOM 1457 C CA . PRO A 1 173 ? -7.869 9.371 -9.977 1.00 93.94 173 PRO A CA 1
ATOM 1458 C C . PRO A 1 173 ? -6.661 8.588 -9.450 1.00 93.94 173 PRO A C 1
ATOM 1460 O O . PRO A 1 173 ? -5.644 9.188 -9.108 1.00 93.94 173 PRO A O 1
ATOM 1463 N N . LEU A 1 174 ? -6.731 7.251 -9.442 1.00 94.88 174 LEU A N 1
ATOM 1464 C CA . LEU A 1 174 ? -5.607 6.400 -9.052 1.00 94.88 174 LEU A CA 1
ATOM 1465 C C . LEU A 1 174 ? -4.421 6.590 -10.004 1.00 94.88 174 LEU A C 1
ATOM 1467 O O . LEU A 1 174 ? -3.293 6.719 -9.536 1.00 94.88 174 LEU A O 1
ATOM 1471 N N . GLN A 1 175 ? -4.665 6.693 -11.313 1.00 94.38 175 GLN A N 1
ATOM 1472 C CA . GLN A 1 175 ? -3.612 6.919 -12.312 1.00 94.38 175 GLN A CA 1
ATOM 1473 C C . GLN A 1 175 ? -2.819 8.198 -12.021 1.00 94.38 175 GLN A C 1
ATOM 1475 O O . GLN A 1 175 ? -1.592 8.206 -12.115 1.00 94.38 175 GLN A O 1
ATOM 1480 N N . VAL A 1 176 ? -3.500 9.275 -11.609 1.00 93.12 176 VAL A N 1
ATOM 1481 C CA . VAL A 1 176 ? -2.848 10.527 -11.189 1.00 93.12 176 VAL A CA 1
ATOM 1482 C C . VAL A 1 176 ? -1.944 10.286 -9.981 1.00 93.12 176 VAL A C 1
ATOM 1484 O O . VAL A 1 176 ? -0.768 10.648 -10.028 1.00 93.12 176 VAL A O 1
ATOM 1487 N N . TYR A 1 177 ? -2.433 9.622 -8.933 1.00 94.38 177 TYR A N 1
ATOM 1488 C CA . TYR A 1 177 ? -1.613 9.321 -7.757 1.00 94.38 177 TYR A CA 1
ATOM 1489 C C . TYR A 1 177 ? -0.407 8.433 -8.083 1.00 94.38 177 TYR A C 1
ATOM 1491 O O . TYR A 1 177 ? 0.711 8.729 -7.658 1.00 94.38 177 TYR A O 1
ATOM 1499 N N . VAL A 1 178 ? -0.605 7.379 -8.876 1.00 95.94 178 VAL A N 1
ATOM 1500 C CA . VAL A 1 178 ? 0.474 6.485 -9.315 1.00 95.94 178 VAL A CA 1
ATOM 1501 C C . VAL A 1 178 ? 1.505 7.249 -10.144 1.00 95.94 178 VAL A C 1
ATOM 1503 O O . VAL A 1 178 ? 2.702 7.066 -9.941 1.00 95.94 178 VAL A O 1
ATOM 1506 N N . SER A 1 179 ? 1.077 8.183 -10.998 1.00 94.31 179 SER A N 1
ATOM 1507 C CA . SER A 1 179 ? 1.983 9.019 -11.794 1.00 94.31 179 SER A CA 1
ATOM 1508 C C . SER A 1 179 ? 2.936 9.876 -10.952 1.00 94.31 179 SER A C 1
ATOM 1510 O O . SER A 1 179 ? 4.046 10.167 -11.400 1.00 94.31 179 SER A O 1
ATOM 1512 N N . ILE A 1 180 ? 2.538 10.236 -9.727 1.00 93.88 180 ILE A N 1
ATOM 1513 C CA . ILE A 1 180 ? 3.355 11.013 -8.785 1.00 93.88 180 ILE A CA 1
ATOM 1514 C C . ILE A 1 180 ? 4.406 10.120 -8.116 1.00 93.88 180 ILE A C 1
ATOM 1516 O O . ILE A 1 180 ? 5.542 10.547 -7.915 1.00 93.88 180 ILE A O 1
ATOM 1520 N N . ILE A 1 181 ? 4.048 8.876 -7.783 1.00 94.31 181 ILE A N 1
ATOM 1521 C CA . ILE A 1 181 ? 4.906 7.970 -7.000 1.00 94.31 181 ILE A CA 1
ATOM 1522 C C . ILE A 1 181 ? 5.668 6.933 -7.841 1.00 94.31 181 ILE A C 1
ATOM 1524 O O . ILE A 1 181 ? 6.515 6.221 -7.300 1.00 94.31 181 ILE A O 1
ATOM 1528 N N . CYS A 1 182 ? 5.399 6.841 -9.148 1.00 94.69 182 CYS A N 1
ATOM 1529 C CA . CYS A 1 182 ? 5.920 5.796 -10.038 1.00 94.69 182 CYS A CA 1
ATOM 1530 C C . CYS A 1 182 ? 7.452 5.686 -10.030 1.00 94.69 182 CYS A C 1
ATOM 1532 O O . CYS A 1 182 ? 7.984 4.580 -9.967 1.00 94.69 182 CYS A O 1
ATOM 1534 N N . VAL A 1 183 ? 8.165 6.816 -10.015 1.00 94.12 183 VAL A N 1
ATOM 1535 C CA . VAL A 1 183 ? 9.636 6.856 -9.945 1.00 94.12 183 VAL A CA 1
ATOM 1536 C C . VAL A 1 183 ? 10.139 6.217 -8.654 1.00 94.12 183 VAL A C 1
ATOM 1538 O O . VAL A 1 183 ? 11.032 5.377 -8.688 1.00 94.12 183 VAL A O 1
ATOM 1541 N N . HIS A 1 184 ? 9.541 6.572 -7.514 1.00 94.56 184 HIS A N 1
ATOM 1542 C CA . HIS A 1 184 ? 9.943 6.032 -6.218 1.00 94.56 184 HIS A CA 1
ATOM 1543 C C . HIS A 1 184 ? 9.699 4.519 -6.136 1.00 94.56 184 HIS A C 1
ATOM 1545 O O . HIS A 1 184 ? 10.590 3.779 -5.723 1.00 94.56 184 HIS A O 1
ATOM 1551 N N . ILE A 1 185 ? 8.529 4.058 -6.591 1.00 95.25 185 ILE A N 1
ATOM 1552 C CA . ILE A 1 185 ? 8.206 2.625 -6.654 1.00 95.25 185 ILE A CA 1
ATOM 1553 C C . ILE A 1 185 ? 9.184 1.884 -7.568 1.00 95.25 185 ILE A C 1
ATOM 1555 O O . ILE A 1 185 ? 9.669 0.815 -7.212 1.00 95.25 185 ILE A O 1
ATOM 1559 N N . SER A 1 186 ? 9.526 2.466 -8.715 1.00 96.06 186 SER A N 1
ATOM 1560 C CA . SER A 1 186 ? 10.433 1.836 -9.677 1.00 96.06 186 SER A CA 1
ATOM 1561 C C . SER A 1 186 ? 11.843 1.688 -9.123 1.00 96.06 186 SER A C 1
ATOM 1563 O O . SER A 1 186 ? 12.443 0.630 -9.264 1.00 96.06 186 SER A O 1
ATOM 1565 N N . ILE A 1 187 ? 12.355 2.700 -8.420 1.00 94.31 187 ILE A N 1
ATOM 1566 C CA . ILE A 1 187 ? 13.644 2.599 -7.720 1.00 94.31 187 ILE A CA 1
ATOM 1567 C C . ILE A 1 187 ? 13.596 1.477 -6.671 1.00 94.31 187 ILE A C 1
ATOM 1569 O O . ILE A 1 187 ? 14.522 0.671 -6.589 1.00 94.31 187 ILE A O 1
ATOM 1573 N N . GLU A 1 188 ? 12.509 1.383 -5.896 1.00 94.44 188 GLU A N 1
ATOM 1574 C CA . GLU A 1 188 ? 12.323 0.311 -4.910 1.00 94.44 188 GLU A CA 1
ATOM 1575 C C . GLU A 1 188 ? 12.346 -1.083 -5.570 1.00 94.44 188 GLU A C 1
ATOM 1577 O O . GLU A 1 188 ? 13.017 -1.994 -5.079 1.00 94.44 188 GLU A O 1
ATOM 1582 N N . LEU A 1 189 ? 11.662 -1.242 -6.706 1.00 94.56 189 LEU A N 1
ATOM 1583 C CA . LEU A 1 189 ? 11.610 -2.485 -7.479 1.00 94.56 189 LEU A CA 1
ATOM 1584 C C . LEU A 1 189 ? 12.965 -2.852 -8.097 1.00 94.56 189 LEU A C 1
ATOM 1586 O O . LEU A 1 189 ? 13.391 -4.001 -7.982 1.00 94.56 189 LEU A O 1
ATOM 1590 N N . LEU A 1 190 ? 13.680 -1.894 -8.693 1.00 94.75 190 LEU A N 1
ATOM 1591 C CA . LEU A 1 190 ? 15.003 -2.120 -9.290 1.00 94.75 190 LEU A CA 1
ATOM 1592 C C . LEU A 1 190 ? 16.047 -2.510 -8.240 1.00 94.75 190 LEU A C 1
ATOM 1594 O O . LEU A 1 190 ? 16.841 -3.422 -8.475 1.00 94.75 190 LEU A O 1
ATOM 1598 N N . ASN A 1 191 ? 16.000 -1.903 -7.050 1.00 92.00 191 ASN A N 1
ATOM 1599 C CA . ASN A 1 191 ? 16.846 -2.305 -5.921 1.00 92.00 191 ASN A CA 1
ATOM 1600 C C . ASN A 1 191 ? 16.558 -3.748 -5.471 1.00 92.00 191 ASN A C 1
ATOM 1602 O O . ASN A 1 191 ? 17.472 -4.468 -5.075 1.00 92.00 191 ASN A O 1
ATOM 1606 N N . LYS A 1 192 ? 15.304 -4.198 -5.603 1.00 92.56 192 LYS A N 1
ATOM 1607 C CA . LYS A 1 192 ? 14.879 -5.594 -5.398 1.00 92.56 192 LYS A CA 1
ATOM 1608 C C . LYS A 1 192 ? 15.093 -6.484 -6.635 1.00 92.56 192 LYS A C 1
ATOM 1610 O O . LYS A 1 192 ? 14.642 -7.624 -6.639 1.00 92.56 192 LYS A O 1
ATOM 1615 N N . LYS A 1 193 ? 15.766 -5.985 -7.682 1.00 92.94 193 LYS A N 1
ATOM 1616 C CA . LYS A 1 193 ? 15.998 -6.659 -8.976 1.00 92.94 193 LYS A CA 1
ATOM 1617 C C . LYS A 1 193 ? 14.716 -7.083 -9.713 1.00 92.94 193 LYS A C 1
ATOM 1619 O O . LYS A 1 193 ? 14.758 -7.941 -10.589 1.00 92.94 193 LYS A O 1
ATOM 1624 N N . LYS A 1 194 ? 13.575 -6.460 -9.406 1.00 92.88 194 LYS A N 1
ATOM 1625 C CA . LYS A 1 194 ? 12.278 -6.704 -10.056 1.00 92.88 194 LYS A CA 1
ATOM 1626 C C . LYS A 1 194 ? 12.132 -5.838 -11.318 1.00 92.88 194 LYS A C 1
ATOM 1628 O O . LYS A 1 194 ? 11.285 -4.952 -11.370 1.00 92.88 194 LYS A O 1
ATOM 1633 N N . VAL A 1 195 ? 12.975 -6.076 -12.329 1.00 93.81 195 VAL A N 1
ATOM 1634 C CA . VAL A 1 195 ? 12.996 -5.292 -13.588 1.00 93.81 195 VAL A CA 1
ATOM 1635 C C . VAL A 1 195 ? 11.669 -5.391 -14.344 1.00 93.81 195 VAL A C 1
ATOM 1637 O O . VAL A 1 195 ? 11.112 -4.366 -14.724 1.00 93.81 195 VAL A O 1
ATOM 1640 N N . GLN A 1 196 ? 11.114 -6.602 -14.453 1.00 93.06 196 GLN A N 1
ATOM 1641 C CA . GLN A 1 196 ? 9.831 -6.862 -15.121 1.00 93.06 196 GLN A CA 1
ATOM 1642 C C . GLN A 1 196 ? 8.675 -6.059 -14.514 1.00 93.06 196 GLN A C 1
ATOM 1644 O O . GLN A 1 196 ? 7.787 -5.603 -15.222 1.00 93.06 196 GLN A O 1
ATOM 1649 N N . ALA A 1 197 ? 8.704 -5.820 -13.200 1.00 93.81 197 ALA A N 1
ATOM 1650 C CA . ALA A 1 197 ? 7.697 -4.998 -12.539 1.00 93.81 197 ALA A CA 1
ATOM 1651 C C . ALA A 1 197 ? 7.858 -3.500 -12.859 1.00 93.81 197 ALA A C 1
ATOM 1653 O O . ALA A 1 197 ? 6.914 -2.738 -12.705 1.00 93.81 197 ALA A O 1
ATOM 1654 N N . VAL A 1 198 ? 9.022 -3.026 -13.299 1.00 95.75 198 VAL A N 1
ATOM 1655 C CA . VAL A 1 198 ? 9.165 -1.642 -13.786 1.00 95.75 198 VAL A CA 1
ATOM 1656 C C . VAL A 1 198 ? 8.766 -1.540 -15.255 1.00 95.75 198 VAL A C 1
ATOM 1658 O O . VAL A 1 198 ? 8.106 -0.575 -15.637 1.00 95.75 198 VAL A O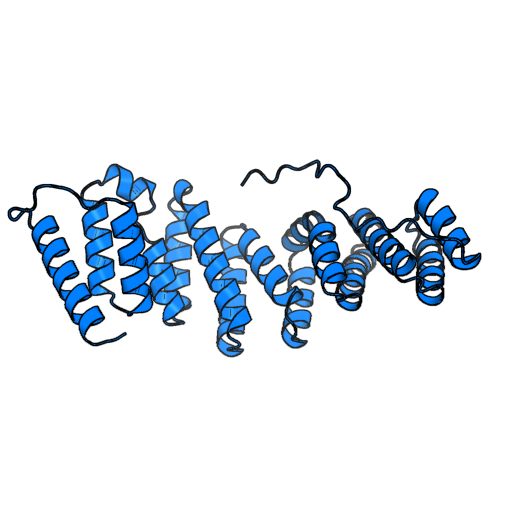 1
ATOM 1661 N N . GLU A 1 199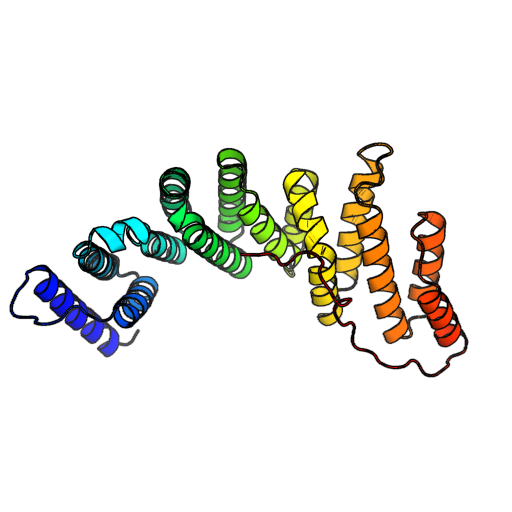 ? 9.089 -2.557 -16.054 1.00 94.19 199 GLU A N 1
ATOM 1662 C CA . GLU A 1 199 ? 8.615 -2.693 -17.438 1.00 94.19 199 GLU A CA 1
ATOM 1663 C C . GLU A 1 199 ? 7.080 -2.742 -17.492 1.00 94.19 199 GLU A C 1
ATOM 1665 O O . GLU A 1 199 ? 6.475 -1.955 -18.213 1.00 94.19 199 GLU A O 1
ATOM 1670 N N . GLY A 1 200 ? 6.436 -3.531 -16.627 1.00 93.88 200 GLY A N 1
ATOM 1671 C CA . GLY A 1 200 ? 4.976 -3.564 -16.504 1.00 93.88 200 GLY A CA 1
ATOM 1672 C C . GLY A 1 200 ? 4.367 -2.208 -16.126 1.00 93.88 200 GLY A C 1
ATOM 1673 O O . GLY A 1 200 ? 3.317 -1.832 -16.641 1.00 93.88 200 GLY A O 1
ATOM 1674 N N . LEU A 1 201 ? 5.047 -1.404 -15.298 1.00 94.69 201 LEU A N 1
ATOM 1675 C CA . LEU A 1 201 ? 4.554 -0.069 -14.943 1.00 94.69 201 LEU A CA 1
ATOM 1676 C C . LEU A 1 201 ? 4.649 0.890 -16.135 1.00 94.69 201 LEU A C 1
ATOM 1678 O O . LEU A 1 201 ? 3.767 1.726 -16.332 1.00 94.69 201 LEU A O 1
ATOM 1682 N N . LEU A 1 202 ? 5.711 0.768 -16.936 1.00 94.56 202 LEU A N 1
ATOM 1683 C CA . LEU A 1 202 ? 5.845 1.486 -18.200 1.00 94.56 202 LEU A CA 1
ATOM 1684 C C . LEU A 1 202 ? 4.728 1.077 -19.172 1.00 94.56 202 LEU A C 1
ATOM 1686 O O . LEU A 1 202 ? 4.084 1.953 -19.748 1.00 94.56 202 LEU A O 1
ATOM 1690 N N . GLU A 1 203 ? 4.444 -0.220 -19.296 1.00 92.12 203 GLU A N 1
ATOM 1691 C CA . GLU A 1 203 ? 3.332 -0.735 -20.103 1.00 92.12 203 GLU A CA 1
ATOM 1692 C C . GLU A 1 203 ? 1.980 -0.185 -19.642 1.00 92.12 203 GLU A C 1
ATOM 1694 O O . GLU A 1 203 ? 1.173 0.202 -20.481 1.00 92.12 203 GLU A O 1
ATOM 1699 N N . TYR A 1 204 ? 1.737 -0.068 -18.333 1.00 92.12 204 TYR A N 1
ATOM 1700 C CA . TYR A 1 204 ? 0.489 0.495 -17.802 1.00 92.12 204 TYR A CA 1
ATOM 1701 C C . TYR A 1 204 ? 0.264 1.930 -18.300 1.00 92.12 204 TYR A C 1
ATOM 1703 O O . TYR A 1 204 ? -0.830 2.275 -18.750 1.00 92.12 204 TYR A O 1
ATOM 1711 N N . PHE A 1 205 ? 1.300 2.776 -18.262 1.00 91.25 205 PHE A N 1
ATOM 1712 C CA . PHE A 1 205 ? 1.201 4.149 -18.766 1.00 91.25 205 PHE A CA 1
ATOM 1713 C C . PHE A 1 205 ? 1.100 4.219 -20.297 1.00 91.25 205 PHE A C 1
ATOM 1715 O O . PHE A 1 205 ? 0.414 5.100 -20.821 1.00 91.25 205 PHE A O 1
ATOM 1722 N N . LEU A 1 206 ? 1.746 3.296 -21.017 1.00 88.31 206 LEU A N 1
ATOM 1723 C CA . LEU A 1 206 ? 1.632 3.190 -22.474 1.00 88.31 206 LEU A CA 1
ATOM 1724 C C . LEU A 1 206 ? 0.243 2.703 -22.920 1.00 88.31 206 LEU A C 1
ATOM 1726 O O . LEU A 1 206 ? -0.286 3.216 -23.902 1.00 88.31 206 LEU A O 1
ATOM 1730 N N . ASP A 1 207 ? -0.382 1.778 -22.192 1.00 85.75 207 ASP A N 1
ATOM 1731 C CA . ASP A 1 207 ? -1.733 1.286 -22.492 1.00 85.75 207 ASP A CA 1
ATOM 1732 C C . ASP A 1 207 ? -2.768 2.417 -22.369 1.00 85.75 207 ASP A C 1
ATOM 1734 O O . ASP A 1 207 ? -3.588 2.618 -23.265 1.00 85.75 207 ASP A O 1
ATOM 1738 N N . ILE A 1 208 ? -2.666 3.262 -21.333 1.00 81.44 208 ILE A N 1
ATOM 1739 C CA . ILE A 1 208 ? -3.510 4.467 -21.223 1.00 81.44 208 ILE A CA 1
ATOM 1740 C C . ILE A 1 208 ? -3.292 5.405 -22.414 1.00 81.44 208 ILE A C 1
ATOM 1742 O O . ILE A 1 208 ? -4.265 5.890 -22.993 1.00 81.44 208 ILE A O 1
ATOM 1746 N N . LYS A 1 209 ? -2.031 5.649 -22.798 1.00 66.19 209 LYS A N 1
ATOM 1747 C CA . LYS A 1 209 ? -1.692 6.500 -23.951 1.00 66.19 209 LYS A CA 1
ATOM 1748 C C . LYS A 1 209 ? -2.387 6.015 -25.229 1.00 66.19 209 LYS A C 1
ATOM 1750 O O . LYS A 1 209 ? -2.854 6.836 -26.008 1.00 66.19 209 LYS A O 1
ATOM 1755 N N . ASN A 1 210 ? -2.492 4.702 -25.429 1.00 65.19 210 ASN A N 1
ATOM 1756 C CA . ASN A 1 210 ? -3.146 4.131 -26.607 1.00 65.19 210 ASN A CA 1
ATOM 1757 C C . ASN A 1 210 ? -4.682 4.214 -26.544 1.00 65.19 210 ASN A C 1
ATOM 1759 O O . ASN A 1 210 ? -5.331 4.313 -27.583 1.00 65.19 210 ASN A O 1
ATOM 1763 N N . ARG A 1 211 ? -5.274 4.184 -25.343 1.00 66.19 211 ARG A N 1
ATOM 1764 C CA . ARG A 1 211 ? -6.735 4.171 -25.146 1.00 66.19 211 ARG A CA 1
ATOM 1765 C C . ARG A 1 211 ? -7.377 5.556 -25.066 1.00 66.19 211 ARG A C 1
ATOM 1767 O O . ARG A 1 211 ? -8.565 5.679 -25.342 1.00 66.19 211 ARG A O 1
ATOM 1774 N N . SER A 1 212 ? -6.641 6.587 -24.654 1.00 56.31 212 SER A N 1
ATOM 1775 C CA . SER A 1 212 ? -7.223 7.889 -24.280 1.00 56.31 212 SER A CA 1
ATOM 1776 C C . SER A 1 212 ? -7.058 9.012 -25.317 1.00 56.31 212 SER A C 1
ATOM 1778 O O . SER A 1 212 ? -7.239 10.178 -24.982 1.00 56.31 212 SER A O 1
ATOM 1780 N N . GLY A 1 213 ? -6.787 8.694 -26.587 1.00 57.78 213 GLY A N 1
ATOM 1781 C CA . GLY A 1 213 ? -6.628 9.709 -27.639 1.00 57.78 213 GLY A CA 1
ATOM 1782 C C . GLY A 1 213 ? -5.299 10.483 -27.538 1.00 57.78 213 GLY A C 1
ATOM 1783 O O . GLY A 1 213 ? -4.399 10.055 -26.820 1.00 57.78 213 GLY A O 1
ATOM 1784 N N . PRO A 1 214 ? -5.125 11.605 -28.264 1.00 45.94 214 PRO A N 1
ATOM 1785 C CA . PRO A 1 214 ? -3.821 12.234 -28.533 1.00 45.94 214 PRO A CA 1
ATOM 1786 C C . PRO A 1 214 ? -3.164 12.938 -27.328 1.00 45.94 214 PRO A C 1
ATOM 1788 O O . PRO A 1 214 ? -2.226 13.715 -27.502 1.00 45.94 214 PRO A O 1
ATOM 1791 N N . GLU A 1 215 ? -3.622 12.698 -26.100 1.00 54.81 215 GLU A N 1
ATOM 1792 C CA . GLU A 1 215 ? -3.073 13.363 -24.925 1.00 54.81 215 GLU A CA 1
ATOM 1793 C C . GLU A 1 215 ? -1.765 12.715 -24.447 1.00 54.81 215 GLU A C 1
ATOM 1795 O O . GLU A 1 215 ? -1.716 11.574 -23.986 1.00 54.81 215 GLU A O 1
ATOM 1800 N N . GLU A 1 216 ? -0.694 13.513 -24.434 1.00 69.69 216 GLU A N 1
ATOM 1801 C CA . GLU A 1 216 ? 0.615 13.224 -23.829 1.00 69.69 216 GLU A CA 1
ATOM 1802 C C . GLU A 1 216 ? 0.583 13.043 -22.292 1.00 69.69 216 GLU A C 1
ATOM 1804 O O . GLU A 1 216 ? 1.625 13.120 -21.634 1.00 69.69 216 GLU A O 1
ATOM 1809 N N . LYS A 1 217 ? -0.591 12.803 -21.695 1.00 78.31 217 LYS A N 1
ATOM 1810 C CA . LYS A 1 217 ? -0.871 12.934 -20.257 1.00 78.31 217 LYS A CA 1
ATOM 1811 C C . LYS A 1 217 ? 0.152 12.233 -19.362 1.00 78.31 217 LYS A C 1
ATOM 1813 O O . LYS A 1 217 ? 0.542 12.786 -18.335 1.00 78.31 217 LYS A O 1
ATOM 1818 N N . TYR A 1 218 ? 0.614 11.049 -19.773 1.00 87.38 218 TYR A N 1
ATOM 1819 C CA . TYR A 1 218 ? 1.605 10.260 -19.036 1.00 87.38 218 TYR A CA 1
ATOM 1820 C C . TYR A 1 218 ? 2.939 10.053 -19.770 1.00 87.38 218 TYR A C 1
ATOM 1822 O O . TYR A 1 218 ? 3.784 9.278 -19.321 1.00 87.38 218 TYR A O 1
ATOM 1830 N N . LYS A 1 219 ? 3.191 10.784 -20.868 1.00 88.50 219 LYS A N 1
ATOM 1831 C CA . LYS A 1 219 ? 4.448 10.691 -21.636 1.00 88.50 219 LYS A CA 1
ATOM 1832 C C . LYS A 1 219 ? 5.665 10.964 -20.754 1.00 88.50 219 LYS A C 1
ATOM 1834 O O . LYS A 1 219 ? 6.670 10.265 -20.852 1.00 88.50 219 LYS A O 1
ATOM 1839 N N . LYS A 1 220 ? 5.562 11.943 -19.850 1.00 91.12 220 LYS A N 1
ATOM 1840 C CA . LYS A 1 220 ? 6.623 12.276 -18.890 1.00 91.12 220 LYS A CA 1
ATOM 1841 C C . LYS A 1 220 ? 6.981 11.082 -18.004 1.00 91.12 220 LYS A C 1
ATOM 1843 O O . LYS A 1 220 ? 8.160 10.823 -17.790 1.00 91.12 220 LYS A O 1
ATOM 1848 N N . GLN A 1 221 ? 5.986 10.355 -17.504 1.00 93.19 221 GLN A N 1
ATOM 1849 C CA . GLN A 1 221 ? 6.187 9.166 -16.681 1.00 93.19 221 GLN A CA 1
ATOM 1850 C C . GLN A 1 221 ? 6.833 8.054 -17.504 1.00 93.19 221 GLN A C 1
ATOM 1852 O O . GLN A 1 221 ? 7.824 7.493 -17.049 1.00 93.19 221 GLN A O 1
ATOM 1857 N N . CYS A 1 222 ? 6.376 7.813 -18.737 1.00 93.38 222 CYS A N 1
ATOM 1858 C CA . CYS A 1 222 ? 7.019 6.848 -19.633 1.00 93.38 222 CYS A CA 1
ATOM 1859 C C . CYS A 1 222 ? 8.502 7.179 -19.863 1.00 93.38 222 CYS A C 1
ATOM 1861 O O . CYS A 1 222 ? 9.351 6.301 -19.738 1.00 93.38 222 CYS A O 1
ATOM 1863 N N . VAL A 1 223 ? 8.831 8.452 -20.129 1.00 93.25 223 VAL A N 1
ATOM 1864 C CA . VAL A 1 223 ? 10.225 8.910 -20.275 1.00 93.25 223 VAL A CA 1
ATOM 1865 C C . VAL A 1 223 ? 11.026 8.643 -18.999 1.00 93.25 223 VAL A C 1
ATOM 1867 O O . VAL A 1 223 ? 12.128 8.110 -19.071 1.00 93.25 223 VAL A O 1
ATOM 1870 N N . LEU A 1 224 ? 10.493 8.994 -17.826 1.00 94.62 224 LEU A N 1
ATOM 1871 C CA . LEU A 1 224 ? 11.186 8.789 -16.550 1.00 94.62 224 LEU A CA 1
ATOM 1872 C C . LEU A 1 224 ? 11.447 7.305 -16.264 1.00 94.62 224 LEU A C 1
ATOM 1874 O O . LEU A 1 224 ? 12.552 6.954 -15.857 1.00 94.62 224 LEU A O 1
ATOM 1878 N N . LEU A 1 225 ? 10.462 6.438 -16.500 1.00 95.81 225 LEU A N 1
ATOM 1879 C CA . LEU A 1 225 ? 10.591 4.995 -16.289 1.00 95.81 225 LEU A CA 1
ATOM 1880 C C . LEU A 1 225 ? 11.584 4.363 -17.267 1.00 95.81 225 LEU A C 1
ATOM 1882 O O . LEU A 1 225 ? 12.454 3.606 -16.842 1.00 95.81 225 LEU A O 1
ATOM 1886 N N . LEU A 1 226 ? 11.515 4.728 -18.551 1.00 95.50 226 LEU A N 1
ATOM 1887 C CA . LEU A 1 226 ? 12.447 4.245 -19.571 1.00 95.50 226 LEU A CA 1
ATOM 1888 C C . LEU A 1 226 ? 13.892 4.649 -19.245 1.00 95.50 226 LEU A C 1
ATOM 1890 O O . LEU A 1 226 ? 14.810 3.842 -19.365 1.00 95.50 226 LEU A O 1
ATOM 1894 N N . ARG A 1 227 ? 14.091 5.883 -18.767 1.00 95.12 227 ARG A N 1
ATOM 1895 C CA . ARG A 1 227 ? 15.399 6.378 -18.318 1.00 95.12 227 ARG A CA 1
ATOM 1896 C C . ARG A 1 227 ? 15.919 5.614 -17.096 1.00 95.12 227 ARG A C 1
ATOM 1898 O O . ARG A 1 227 ? 17.087 5.252 -17.083 1.00 95.12 227 ARG A O 1
ATOM 1905 N N . LEU A 1 228 ? 15.069 5.323 -16.109 1.00 95.25 228 LEU A N 1
ATOM 1906 C CA . LEU A 1 228 ? 15.459 4.520 -14.940 1.00 95.25 228 LEU A CA 1
ATOM 1907 C C . LEU A 1 228 ? 15.860 3.093 -15.325 1.00 95.25 228 LEU A C 1
ATOM 1909 O O . LEU A 1 228 ? 16.853 2.572 -14.816 1.00 95.25 228 LEU A O 1
ATOM 1913 N N . LEU A 1 229 ? 15.104 2.469 -16.233 1.00 95.56 229 LEU A N 1
ATOM 1914 C CA . LEU A 1 229 ? 15.442 1.159 -16.788 1.00 95.56 229 LEU A CA 1
ATOM 1915 C C . LEU A 1 229 ? 16.787 1.210 -17.516 1.00 95.56 229 LEU A C 1
ATOM 1917 O O . LEU A 1 229 ? 17.634 0.348 -17.288 1.00 95.56 229 LEU A O 1
ATOM 1921 N N . PHE A 1 230 ? 17.013 2.238 -18.336 1.00 95.06 230 PHE A N 1
ATOM 1922 C CA . PHE A 1 230 ? 18.276 2.426 -19.043 1.00 95.06 230 PHE A CA 1
ATOM 1923 C C . PHE A 1 230 ? 19.461 2.508 -18.072 1.00 95.06 230 PHE A C 1
ATOM 1925 O O . PHE A 1 230 ? 20.411 1.736 -18.201 1.00 95.06 230 PHE A O 1
ATOM 1932 N N . ASP A 1 231 ? 19.373 3.382 -17.065 1.00 93.38 231 ASP A N 1
ATOM 1933 C CA . ASP A 1 231 ? 20.433 3.580 -16.072 1.00 93.38 231 ASP A CA 1
ATOM 1934 C C . ASP A 1 231 ? 20.750 2.269 -15.334 1.00 93.38 231 ASP A C 1
ATOM 1936 O O . ASP A 1 231 ? 21.915 1.896 -15.169 1.00 93.38 231 ASP A O 1
ATOM 1940 N N . TYR A 1 232 ? 19.716 1.514 -14.950 1.00 94.50 232 TYR A N 1
ATOM 1941 C CA . TYR A 1 232 ? 19.872 0.208 -14.310 1.00 94.50 232 TYR A CA 1
ATOM 1942 C C . TYR A 1 232 ? 20.590 -0.814 -15.203 1.00 94.50 232 TYR A C 1
ATOM 1944 O O . TYR A 1 232 ? 21.496 -1.521 -14.745 1.00 94.50 232 TYR A O 1
ATOM 1952 N N . GLN A 1 233 ? 20.218 -0.894 -16.483 1.00 92.81 233 GLN A N 1
ATOM 1953 C CA . GLN A 1 233 ? 20.835 -1.828 -17.430 1.00 92.81 233 GLN A CA 1
ATOM 1954 C C . GLN A 1 233 ? 22.276 -1.426 -17.771 1.00 92.81 233 GLN A C 1
ATOM 1956 O O . GLN A 1 233 ? 23.144 -2.297 -17.873 1.00 92.81 233 GLN A O 1
ATOM 1961 N N . CYS A 1 234 ? 22.566 -0.123 -17.848 1.00 90.25 234 CYS A N 1
ATOM 1962 C CA . CYS A 1 234 ? 23.923 0.399 -18.008 1.00 90.25 234 CYS A CA 1
ATOM 1963 C C . CYS A 1 234 ? 24.822 0.020 -16.828 1.00 90.25 234 CYS A C 1
ATOM 1965 O O . CYS A 1 234 ? 25.925 -0.491 -17.036 1.00 90.25 234 CYS A O 1
ATOM 1967 N N . LEU A 1 235 ? 24.340 0.199 -15.592 1.00 88.94 235 LEU A N 1
ATOM 1968 C CA . LEU A 1 235 ? 25.051 -0.232 -14.382 1.00 88.94 235 LEU A CA 1
ATOM 1969 C C . LEU A 1 235 ? 25.290 -1.747 -14.365 1.00 88.94 235 LEU A C 1
ATOM 1971 O O . LEU A 1 235 ? 26.345 -2.207 -13.926 1.00 88.94 235 LEU A O 1
ATOM 1975 N N . SER A 1 236 ? 24.337 -2.511 -14.897 1.00 87.88 236 SER A N 1
ATOM 1976 C CA . SER A 1 236 ? 24.418 -3.969 -15.027 1.00 87.88 236 SER A CA 1
ATOM 1977 C C . SER A 1 236 ? 25.248 -4.435 -16.234 1.00 87.88 236 SER A C 1
ATOM 1979 O O . SER A 1 236 ? 25.420 -5.637 -16.424 1.00 87.88 236 SER A O 1
ATOM 1981 N N . ARG A 1 237 ? 25.775 -3.507 -17.052 1.00 88.06 237 ARG A N 1
ATOM 1982 C CA . ARG A 1 237 ? 26.496 -3.768 -18.315 1.00 88.06 237 ARG A CA 1
ATOM 1983 C C . ARG A 1 237 ? 25.728 -4.653 -19.306 1.00 88.06 237 ARG A C 1
ATOM 1985 O O . ARG A 1 237 ? 26.327 -5.389 -20.090 1.00 88.06 237 ARG A O 1
ATOM 1992 N N . ASN A 1 238 ? 24.403 -4.566 -19.303 1.00 90.94 238 ASN A N 1
ATOM 1993 C CA . ASN A 1 238 ? 23.558 -5.339 -20.200 1.00 90.94 238 ASN A CA 1
ATOM 1994 C C . ASN A 1 238 ? 23.386 -4.612 -21.541 1.00 90.94 238 ASN A C 1
ATOM 1996 O O . ASN A 1 238 ? 22.386 -3.936 -21.771 1.00 90.94 238 ASN A O 1
ATOM 2000 N N . LEU A 1 239 ? 24.372 -4.755 -22.436 1.00 91.62 239 LEU A N 1
ATOM 2001 C CA . LEU A 1 239 ? 24.370 -4.078 -23.739 1.00 91.62 239 LEU A CA 1
ATOM 2002 C C . LEU A 1 239 ? 23.109 -4.389 -24.557 1.00 91.62 239 LEU A C 1
ATOM 2004 O O . LEU A 1 239 ? 22.548 -3.486 -25.166 1.00 91.62 239 LEU A O 1
ATOM 2008 N N . ARG A 1 240 ? 22.641 -5.645 -24.536 1.00 94.06 240 ARG A N 1
ATOM 2009 C CA . ARG A 1 240 ? 21.431 -6.053 -25.260 1.00 94.06 240 ARG A CA 1
ATOM 2010 C C . ARG A 1 240 ? 20.219 -5.251 -24.788 1.00 94.06 240 ARG A C 1
ATOM 2012 O O . ARG A 1 240 ? 19.538 -4.655 -25.613 1.00 94.06 240 ARG A O 1
ATOM 2019 N N . ALA A 1 241 ? 19.984 -5.198 -23.478 1.00 92.38 241 ALA A N 1
ATOM 2020 C CA . ALA A 1 241 ? 18.864 -4.439 -22.929 1.00 92.38 241 ALA A CA 1
ATOM 2021 C C . ALA A 1 241 ? 19.011 -2.930 -23.178 1.00 92.38 241 ALA A C 1
ATOM 2023 O O . ALA A 1 241 ? 18.037 -2.277 -23.536 1.00 92.38 241 ALA A O 1
ATOM 2024 N N . CYS A 1 242 ? 20.222 -2.374 -23.061 1.00 93.12 242 CYS A N 1
ATOM 2025 C CA . CYS A 1 242 ? 20.466 -0.970 -23.393 1.00 93.12 242 CYS A CA 1
ATOM 2026 C C . CYS A 1 242 ? 20.123 -0.652 -24.859 1.00 93.12 242 CYS A C 1
ATOM 2028 O O . CYS A 1 242 ? 19.484 0.366 -25.117 1.00 93.12 242 CYS A O 1
ATOM 2030 N N . THR A 1 243 ? 20.503 -1.512 -25.810 1.00 94.31 243 THR A N 1
ATOM 2031 C CA . THR A 1 243 ? 20.181 -1.333 -27.236 1.00 94.31 243 THR A CA 1
ATOM 2032 C C . THR A 1 243 ? 18.676 -1.385 -27.489 1.00 94.31 243 THR A C 1
ATOM 2034 O O . THR A 1 243 ? 18.154 -0.516 -28.186 1.00 94.31 243 THR A O 1
ATOM 2037 N N . GLU A 1 244 ? 17.965 -2.344 -26.889 1.00 94.56 244 GLU A N 1
ATOM 2038 C CA . GLU A 1 244 ? 16.502 -2.424 -27.005 1.00 94.56 244 GLU A CA 1
ATOM 2039 C C . GLU A 1 244 ? 15.817 -1.179 -26.427 1.00 94.56 244 GLU A C 1
ATOM 2041 O O . GLU A 1 244 ? 14.893 -0.638 -27.036 1.00 94.56 244 GLU A O 1
ATOM 2046 N N . ILE A 1 245 ? 16.306 -0.656 -25.298 1.00 94.00 245 ILE A N 1
ATOM 2047 C CA . ILE A 1 245 ? 15.775 0.573 -24.700 1.00 94.00 245 ILE A CA 1
ATOM 2048 C C . ILE A 1 245 ? 16.025 1.785 -25.606 1.00 94.00 245 ILE A C 1
ATOM 2050 O O . ILE A 1 245 ? 15.120 2.596 -25.788 1.00 94.00 245 ILE A O 1
ATOM 2054 N N . VAL A 1 246 ? 17.210 1.910 -26.216 1.00 94.00 246 VAL A N 1
ATOM 2055 C CA . VAL A 1 246 ? 17.507 2.986 -27.181 1.00 94.00 246 VAL A CA 1
ATOM 2056 C C . VAL A 1 246 ? 16.582 2.894 -28.396 1.00 94.00 246 VAL A C 1
ATOM 2058 O O . VAL A 1 246 ? 15.999 3.903 -28.792 1.00 94.00 246 VAL A O 1
ATOM 2061 N N . LYS A 1 247 ? 16.381 1.697 -28.950 1.00 94.12 247 LYS A N 1
ATOM 2062 C CA . LYS A 1 247 ? 15.444 1.473 -30.057 1.00 94.12 247 LYS A CA 1
ATOM 2063 C C . LYS A 1 247 ? 14.014 1.872 -29.673 1.00 94.12 247 LYS A C 1
ATOM 2065 O O . LYS A 1 247 ? 13.412 2.709 -30.341 1.00 94.12 247 LYS A O 1
ATOM 2070 N N . THR A 1 248 ? 13.529 1.379 -28.534 1.00 91.69 248 THR A N 1
ATOM 2071 C CA . THR A 1 248 ? 12.205 1.711 -27.980 1.00 91.69 248 THR A CA 1
ATOM 2072 C C . THR A 1 248 ? 12.044 3.217 -27.747 1.00 91.69 248 THR A C 1
ATOM 2074 O O . THR A 1 248 ? 10.985 3.788 -28.005 1.00 91.69 248 THR A O 1
ATOM 2077 N N . SER A 1 249 ? 13.103 3.889 -27.281 1.00 93.00 249 SER A N 1
ATOM 2078 C CA . SER A 1 249 ? 13.110 5.337 -27.042 1.00 93.00 249 SER A CA 1
ATOM 2079 C C . SER A 1 249 ? 12.849 6.133 -28.323 1.00 93.00 249 SER A C 1
ATOM 2081 O O . SER A 1 249 ? 12.118 7.124 -28.294 1.00 93.00 249 SER A O 1
ATOM 2083 N N . TYR A 1 250 ? 13.395 5.664 -29.447 1.00 92.12 250 TYR A N 1
ATOM 2084 C CA . TYR A 1 250 ? 13.209 6.270 -30.758 1.00 92.12 250 TYR A CA 1
ATOM 2085 C C . TYR A 1 250 ? 11.815 5.959 -31.317 1.00 92.12 250 TYR A C 1
ATOM 2087 O O . TYR A 1 250 ? 11.085 6.876 -31.681 1.00 92.12 250 TYR A O 1
ATOM 2095 N N . GLU A 1 251 ? 11.404 4.688 -31.298 1.00 91.38 251 GLU A N 1
ATOM 2096 C CA . GLU A 1 251 ? 10.104 4.238 -31.823 1.00 91.38 251 GLU A CA 1
ATOM 2097 C C . GLU A 1 251 ? 8.912 4.901 -31.117 1.00 91.38 251 GLU A C 1
ATOM 2099 O O . GLU A 1 251 ? 7.926 5.266 -31.755 1.00 91.38 251 GLU A O 1
ATOM 2104 N N . LEU A 1 252 ? 9.002 5.099 -29.798 1.00 87.75 252 LEU A N 1
ATOM 2105 C CA . LEU A 1 252 ? 7.918 5.668 -28.992 1.00 87.75 252 LEU A CA 1
ATOM 2106 C C . LEU A 1 252 ? 8.044 7.182 -28.750 1.00 87.75 252 LEU A C 1
ATOM 2108 O O . LEU A 1 252 ? 7.198 7.748 -28.044 1.00 87.75 252 LEU A O 1
ATOM 2112 N N . ASN A 1 253 ? 9.065 7.841 -29.315 1.00 89.62 253 ASN A N 1
ATOM 2113 C CA . ASN A 1 253 ? 9.409 9.247 -29.058 1.00 89.62 253 ASN A CA 1
ATOM 2114 C C . ASN A 1 253 ? 9.544 9.568 -27.552 1.00 89.62 253 ASN A C 1
ATOM 2116 O O . ASN A 1 253 ? 8.964 10.533 -27.037 1.00 89.62 253 ASN A O 1
ATOM 2120 N N . LEU A 1 254 ? 10.302 8.736 -26.832 1.00 90.94 254 LEU A N 1
ATOM 2121 C CA . LEU A 1 254 ? 10.595 8.856 -25.402 1.00 90.94 254 LEU A CA 1
ATOM 2122 C C . LEU A 1 254 ? 12.086 9.185 -25.201 1.00 90.94 254 LEU A C 1
ATOM 2124 O O . LEU A 1 254 ? 12.879 8.279 -24.965 1.00 90.94 254 LEU A O 1
ATOM 2128 N N . PRO A 1 255 ? 12.503 10.461 -25.288 1.00 90.69 255 PRO A N 1
ATOM 2129 C CA . PRO A 1 255 ? 13.915 10.814 -25.414 1.00 90.69 255 PRO A CA 1
ATOM 2130 C C . PRO A 1 255 ? 14.747 10.428 -24.184 1.00 90.69 255 PRO A C 1
ATOM 2132 O O . PRO A 1 255 ? 14.393 10.749 -23.041 1.00 90.69 255 PRO A O 1
ATOM 2135 N N . LEU A 1 256 ? 15.912 9.827 -24.422 1.00 91.94 256 LEU A N 1
ATOM 2136 C CA . LEU A 1 256 ? 16.979 9.695 -23.427 1.00 91.94 256 LEU A CA 1
ATOM 2137 C C . LEU A 1 256 ? 17.722 11.032 -23.261 1.00 91.94 256 LEU A C 1
ATOM 2139 O O . LEU A 1 256 ? 17.529 11.974 -24.026 1.00 91.94 256 LEU A O 1
ATOM 2143 N N . THR A 1 257 ? 18.522 11.156 -22.204 1.00 91.69 257 THR A N 1
ATOM 2144 C CA . THR A 1 257 ? 19.390 12.331 -22.007 1.00 91.69 257 THR A CA 1
ATOM 2145 C C . THR A 1 257 ? 20.712 12.177 -22.759 1.00 91.69 257 THR A C 1
ATOM 2147 O O . THR A 1 257 ? 21.171 11.060 -22.990 1.00 91.69 257 THR A O 1
ATOM 2150 N N . GLU A 1 258 ? 21.388 13.286 -23.070 1.00 90.06 258 GLU A N 1
ATOM 2151 C CA . GLU A 1 258 ? 22.742 13.264 -23.653 1.00 90.06 258 GLU A CA 1
ATOM 2152 C C . GLU A 1 258 ? 23.718 12.428 -22.813 1.00 90.06 258 GLU A C 1
ATOM 2154 O O . GLU A 1 258 ? 24.462 11.606 -23.343 1.00 90.06 258 GLU A O 1
ATOM 2159 N N . ASN A 1 259 ? 23.653 12.560 -21.485 1.00 89.19 259 ASN A N 1
ATOM 2160 C CA . ASN A 1 259 ? 24.467 11.763 -20.569 1.00 89.19 259 ASN A CA 1
ATOM 2161 C C . ASN A 1 259 ? 24.203 10.253 -20.717 1.00 89.19 259 ASN A C 1
ATOM 2163 O O . ASN A 1 259 ? 25.133 9.453 -20.706 1.00 89.19 259 ASN A O 1
ATOM 2167 N N . GLN A 1 260 ? 22.948 9.846 -20.906 1.00 90.31 260 GLN A N 1
ATOM 2168 C CA . GLN A 1 260 ? 22.597 8.441 -21.133 1.00 90.31 260 GLN A CA 1
ATOM 2169 C C . GLN A 1 260 ? 23.092 7.932 -22.491 1.00 90.31 260 GLN A C 1
ATOM 2171 O O . GLN A 1 260 ? 23.575 6.805 -22.577 1.00 90.31 260 GLN A O 1
ATOM 2176 N N . HIS A 1 261 ? 23.090 8.767 -23.532 1.00 90.38 261 HIS A N 1
ATOM 2177 C CA . HIS A 1 261 ? 23.746 8.422 -24.796 1.00 90.38 261 HIS A CA 1
ATOM 2178 C C . HIS A 1 261 ? 25.260 8.221 -24.616 1.00 90.38 261 HIS A C 1
ATOM 2180 O O . HIS A 1 261 ? 25.813 7.239 -25.110 1.00 90.38 261 HIS A O 1
ATOM 2186 N N . VAL A 1 262 ? 25.933 9.076 -23.840 1.00 88.88 262 VAL A N 1
ATOM 2187 C CA . VAL A 1 262 ? 27.355 8.888 -23.492 1.00 88.88 262 VAL A CA 1
ATOM 2188 C C . VAL A 1 262 ? 27.573 7.588 -22.708 1.00 88.88 262 VAL A C 1
ATOM 2190 O O . VAL A 1 262 ? 28.502 6.833 -23.003 1.00 88.88 262 VAL A O 1
ATOM 2193 N N . GLN A 1 263 ? 26.705 7.274 -21.742 1.00 87.81 263 GLN A N 1
ATOM 2194 C CA . GLN A 1 263 ? 26.764 6.012 -20.998 1.00 87.81 263 GLN A CA 1
ATOM 2195 C C . GLN A 1 263 ? 26.577 4.793 -21.906 1.00 87.81 263 GLN A C 1
ATOM 2197 O O . GLN A 1 263 ? 27.302 3.811 -21.742 1.00 87.81 263 GLN A O 1
ATOM 2202 N N . PHE A 1 264 ? 25.678 4.862 -22.893 1.00 90.75 264 PHE A N 1
ATOM 2203 C CA . PHE A 1 264 ? 25.511 3.811 -23.897 1.00 90.75 264 PHE A CA 1
ATOM 2204 C C . PHE A 1 264 ? 26.825 3.532 -24.637 1.00 90.75 264 PHE A C 1
ATOM 2206 O O . PHE A 1 264 ? 27.273 2.385 -24.692 1.00 90.75 264 PHE A O 1
ATOM 2213 N N . PHE A 1 265 ? 27.492 4.581 -25.135 1.00 88.69 265 PHE A N 1
ATOM 2214 C CA . PHE A 1 265 ? 28.794 4.447 -25.795 1.00 88.69 265 PHE A CA 1
ATOM 2215 C C . PHE A 1 265 ? 29.861 3.872 -24.863 1.00 88.69 265 PHE A C 1
ATOM 2217 O O . PHE A 1 265 ? 30.665 3.046 -25.287 1.00 88.69 265 PHE A O 1
ATOM 2224 N N . ASN A 1 266 ? 29.864 4.251 -23.584 1.00 87.94 266 ASN A N 1
ATOM 2225 C CA . ASN A 1 266 ? 30.803 3.693 -22.613 1.00 87.94 266 ASN A CA 1
ATOM 2226 C C . ASN A 1 266 ? 30.592 2.187 -22.402 1.00 87.94 266 ASN A C 1
ATOM 2228 O O . ASN A 1 266 ? 31.574 1.445 -22.348 1.00 87.94 266 ASN A O 1
ATOM 2232 N N . VAL A 1 267 ? 29.337 1.726 -22.337 1.00 88.12 267 VAL A N 1
ATOM 2233 C CA . VAL A 1 267 ? 29.011 0.292 -22.264 1.00 88.12 267 VAL A CA 1
ATOM 2234 C C . VAL A 1 267 ? 29.443 -0.426 -23.548 1.00 88.12 267 VAL A C 1
ATOM 2236 O O . VAL A 1 267 ? 30.097 -1.466 -23.462 1.00 88.12 267 VAL A O 1
ATOM 2239 N N . LEU A 1 268 ? 29.161 0.148 -24.723 1.00 88.38 268 LEU A N 1
ATOM 2240 C CA . LEU A 1 268 ? 29.552 -0.402 -26.029 1.00 88.38 268 LEU A CA 1
ATOM 2241 C C . LEU A 1 268 ? 31.078 -0.547 -26.168 1.00 88.38 268 LEU A C 1
ATOM 2243 O O . LEU A 1 268 ? 31.574 -1.582 -26.608 1.00 88.38 268 LEU A O 1
ATOM 2247 N N . LEU A 1 269 ? 31.826 0.470 -25.736 1.00 89.44 269 LEU A N 1
ATOM 2248 C CA . LEU A 1 269 ? 33.290 0.520 -25.782 1.00 89.44 269 LEU A CA 1
ATOM 2249 C C . LEU A 1 269 ? 33.965 -0.192 -24.595 1.00 89.44 269 LEU A C 1
ATOM 2251 O O . LEU A 1 269 ? 35.183 -0.110 -24.452 1.00 89.44 269 LEU A O 1
ATOM 2255 N N . LYS A 1 270 ? 33.197 -0.866 -23.724 1.00 85.25 270 LYS A N 1
ATOM 2256 C CA . LYS A 1 270 ? 33.680 -1.561 -22.511 1.00 85.25 270 LYS A CA 1
ATOM 2257 C C . LYS A 1 270 ? 34.489 -0.670 -21.552 1.00 85.25 270 LYS A C 1
ATOM 2259 O O . LYS A 1 270 ? 35.312 -1.168 -20.780 1.00 85.25 270 LYS A O 1
ATOM 2264 N N . LYS A 1 271 ? 34.240 0.642 -21.561 1.00 81.25 271 LYS A N 1
ATOM 2265 C CA . LYS A 1 271 ? 34.880 1.605 -20.654 1.00 81.25 271 LYS A CA 1
ATOM 2266 C C . LYS A 1 271 ? 34.389 1.405 -19.208 1.00 81.25 271 LYS A C 1
ATOM 2268 O O . LYS A 1 271 ? 33.297 0.867 -18.988 1.00 81.25 271 LYS A O 1
ATOM 2273 N N . PRO A 1 272 ? 35.182 1.787 -18.188 1.00 71.25 272 PRO A N 1
ATOM 2274 C CA . PRO A 1 272 ? 34.721 1.753 -16.804 1.00 71.25 272 PRO A CA 1
ATOM 2275 C C . PRO A 1 272 ? 33.493 2.661 -16.635 1.00 71.25 272 PRO A C 1
ATOM 2277 O O . PRO A 1 272 ? 33.470 3.785 -17.126 1.00 71.25 272 PRO A O 1
ATOM 2280 N N . VAL A 1 273 ? 32.463 2.149 -15.957 1.00 66.56 273 VAL A N 1
ATOM 2281 C CA . VAL A 1 273 ? 31.251 2.905 -15.616 1.00 66.56 273 VAL A CA 1
ATOM 2282 C C . VAL A 1 273 ? 31.410 3.340 -14.166 1.00 66.56 273 VAL A C 1
ATOM 2284 O O . VAL A 1 273 ? 31.637 2.490 -13.301 1.00 66.56 273 VAL A O 1
ATOM 2287 N N . GLU A 1 274 ? 31.308 4.639 -13.891 1.00 64.31 274 GLU A N 1
ATOM 2288 C CA . GLU A 1 274 ? 31.237 5.128 -12.515 1.00 64.31 274 GLU A CA 1
ATOM 2289 C C . GLU A 1 274 ? 29.989 4.545 -11.846 1.00 64.31 274 GLU A C 1
ATOM 2291 O O . GLU A 1 274 ? 28.859 4.842 -12.238 1.00 64.31 274 GLU A O 1
ATOM 2296 N N . LYS A 1 275 ? 30.181 3.695 -10.833 1.00 58.03 275 LYS A N 1
ATOM 2297 C CA . LYS A 1 275 ? 29.073 3.154 -10.044 1.00 58.03 275 LYS A CA 1
ATOM 2298 C C . LYS A 1 275 ? 28.484 4.271 -9.187 1.00 58.03 275 LYS A C 1
ATOM 2300 O O . LYS A 1 275 ? 28.949 4.516 -8.078 1.00 58.03 275 LYS A O 1
ATOM 2305 N N . LYS A 1 276 ? 27.440 4.927 -9.680 1.00 59.22 276 LYS A N 1
ATOM 2306 C CA . LYS A 1 276 ? 26.526 5.704 -8.841 1.00 59.22 276 LYS A CA 1
ATOM 2307 C C . LYS A 1 276 ? 25.339 4.801 -8.524 1.00 59.22 276 LYS A C 1
ATOM 2309 O O . LYS A 1 276 ? 24.800 4.157 -9.420 1.00 59.22 276 LYS A O 1
ATOM 2314 N N . LEU A 1 277 ? 24.973 4.695 -7.244 1.00 53.75 277 LEU A N 1
ATOM 2315 C CA . LEU A 1 277 ? 23.698 4.082 -6.860 1.00 53.75 277 LEU A CA 1
ATOM 2316 C C . LEU A 1 277 ? 22.581 4.804 -7.623 1.00 53.75 277 LEU A C 1
ATOM 2318 O O . LEU A 1 277 ? 22.698 6.009 -7.857 1.00 53.75 277 LEU A O 1
ATOM 2322 N N . ILE A 1 278 ? 21.506 4.097 -7.984 1.00 58.41 278 ILE A N 1
ATOM 2323 C CA . ILE A 1 278 ? 20.281 4.747 -8.464 1.00 58.41 278 ILE A CA 1
ATOM 2324 C C . ILE A 1 278 ? 19.710 5.513 -7.272 1.00 58.41 278 ILE A C 1
ATOM 2326 O O . ILE A 1 278 ? 18.944 4.990 -6.464 1.00 58.41 278 ILE A O 1
ATOM 2330 N N . THR A 1 279 ? 20.180 6.739 -7.093 1.00 49.75 279 THR A N 1
ATOM 2331 C CA . THR A 1 279 ? 19.675 7.659 -6.092 1.00 49.75 279 THR A CA 1
ATOM 2332 C C . THR A 1 279 ? 18.433 8.341 -6.651 1.00 49.75 279 THR A C 1
ATOM 2334 O O . THR A 1 279 ? 18.299 8.496 -7.869 1.00 49.75 279 THR A O 1
ATOM 2337 N N . PRO A 1 280 ? 17.481 8.741 -5.792 1.00 48.50 280 PRO A N 1
ATOM 2338 C CA . PRO A 1 280 ? 16.385 9.582 -6.242 1.00 48.50 280 PRO A CA 1
ATOM 2339 C C . PRO A 1 280 ? 16.977 10.808 -6.945 1.00 48.50 280 PRO A C 1
ATOM 2341 O O . PRO A 1 280 ? 17.827 11.492 -6.372 1.00 48.50 280 PRO A O 1
ATOM 2344 N N . LEU A 1 281 ? 16.537 11.081 -8.179 1.00 43.97 281 LEU A N 1
ATOM 2345 C CA . LEU A 1 281 ? 16.774 12.370 -8.831 1.00 43.97 281 LEU A CA 1
ATOM 2346 C C . LEU A 1 281 ? 16.395 13.459 -7.818 1.00 43.97 281 LEU A C 1
ATOM 2348 O O . LEU A 1 281 ? 15.239 13.559 -7.402 1.00 43.97 281 LEU A O 1
ATOM 2352 N N . HIS A 1 282 ? 17.397 14.188 -7.329 1.00 34.16 282 HIS A N 1
ATOM 2353 C CA . HIS A 1 282 ? 17.236 15.116 -6.218 1.00 34.16 282 HIS A CA 1
ATOM 2354 C C . HIS A 1 282 ? 16.165 16.172 -6.540 1.00 34.16 282 HIS A C 1
ATOM 2356 O O . HIS A 1 282 ? 16.148 16.743 -7.628 1.00 34.16 282 HIS A O 1
ATOM 2362 N N . LYS A 1 283 ? 15.333 16.449 -5.524 1.00 32.88 283 LYS A N 1
ATOM 2363 C CA . LYS A 1 283 ? 14.159 17.342 -5.471 1.00 32.88 283 LYS A CA 1
ATOM 2364 C C . LYS A 1 283 ? 12.908 16.814 -6.185 1.00 32.88 283 LYS A C 1
ATOM 2366 O O . LYS A 1 283 ? 12.502 17.285 -7.243 1.00 32.88 283 LYS A O 1
ATOM 2371 N N . THR A 1 284 ? 12.180 15.951 -5.477 1.00 32.06 284 THR A N 1
ATOM 2372 C CA . THR A 1 284 ? 10.713 16.018 -5.467 1.00 32.06 284 THR A CA 1
ATOM 2373 C C . THR A 1 284 ? 10.285 17.479 -5.269 1.00 32.06 284 THR A C 1
ATOM 2375 O O . THR A 1 284 ? 10.428 18.025 -4.179 1.00 32.06 284 THR A O 1
ATOM 2378 N N . ILE A 1 285 ? 9.768 18.119 -6.324 1.00 36.03 285 ILE A N 1
ATOM 2379 C CA . ILE A 1 285 ? 9.153 19.464 -6.270 1.00 36.03 285 ILE A CA 1
ATOM 2380 C C . ILE A 1 285 ? 7.854 19.455 -5.442 1.00 36.03 285 ILE A C 1
ATOM 2382 O O . ILE A 1 285 ? 7.317 20.502 -5.099 1.00 36.03 285 ILE A O 1
ATOM 2386 N N . TYR A 1 286 ? 7.382 18.285 -5.021 1.00 32.50 286 TYR A N 1
ATOM 2387 C CA . TYR A 1 286 ? 6.258 18.169 -4.110 1.00 32.50 286 TYR A CA 1
ATOM 2388 C C . TYR A 1 286 ? 6.759 17.623 -2.777 1.00 32.50 286 TYR A C 1
ATOM 2390 O O . TYR A 1 286 ? 6.993 16.416 -2.674 1.00 32.50 286 TYR A O 1
ATOM 2398 N N . PRO A 1 287 ? 6.923 18.459 -1.734 1.00 29.89 287 PRO A N 1
ATOM 2399 C CA . PRO A 1 287 ? 6.736 17.932 -0.400 1.00 29.89 287 PRO A CA 1
ATOM 2400 C C . PRO A 1 287 ? 5.308 17.385 -0.387 1.00 29.89 287 PRO A C 1
ATOM 2402 O O . PRO A 1 287 ? 4.342 18.146 -0.454 1.00 29.89 287 PRO A O 1
ATOM 2405 N N . LEU A 1 288 ? 5.168 16.060 -0.353 1.00 32.16 288 LEU A N 1
ATOM 2406 C CA . LEU A 1 288 ? 3.961 15.463 0.192 1.00 32.16 288 LEU A CA 1
ATOM 2407 C C . LEU A 1 288 ? 3.916 15.940 1.644 1.00 32.16 288 LEU A C 1
ATOM 2409 O O . LEU A 1 288 ? 4.556 15.367 2.522 1.00 32.16 288 LEU A O 1
ATOM 2413 N N . LYS A 1 289 ? 3.258 17.080 1.861 1.00 26.59 289 LYS A N 1
ATOM 2414 C CA . LYS A 1 289 ? 2.819 17.492 3.183 1.00 26.59 289 LYS A CA 1
ATOM 2415 C C . LYS A 1 289 ? 1.713 16.509 3.542 1.00 26.59 289 LYS A C 1
ATOM 2417 O O . LYS A 1 289 ? 0.628 16.572 2.967 1.00 26.59 289 LYS A O 1
ATOM 2422 N N . PHE A 1 290 ? 2.078 15.531 4.361 1.00 38.94 290 PHE A N 1
ATOM 2423 C CA . PHE A 1 290 ? 1.131 14.691 5.079 1.00 38.94 290 PHE A CA 1
ATOM 2424 C C . PHE A 1 290 ? 0.438 15.527 6.151 1.00 38.94 290 PHE A C 1
ATOM 2426 O O . PHE A 1 290 ? 1.135 16.375 6.758 1.00 38.94 290 PHE A O 1
#

Sequence (290 aa):
MNENDIQLLDTIKKYLQKYLDRQDVPTKPPIKLLDTLAYYFIQSNDLEGLQLIINVHKLDYKDFVQKGEYKHYLIDYYSTLNQLDKSFDIINNYFKANNQVHYMIKLSIKKLITSVVCNRSEATLVNLIKHVKTFSTNTKDYYPLLILWKNLYMSEWHSDHMEAKDLFLLYPPLQVYVSIICVHISIELLNKKKVQAVEGLLEYFLDIKNRSGPEEKYKKQCVLLLRLLFDYQCLSRNLRACTEIVKTSYELNLPLTENQHVQFFNVLLKKPVEKKLITPLHKTIYPLKF

pLDDT: mean 86.6, std 13.62, range [26.59, 97.75]

Radius of gyration: 24.9 Å; chains: 1; bounding box: 54×37×77 Å

Foldseek 3Di:
DDPVLVVVLVVVLVVLVCVLVVNPDDDQDDPVVLVVQLVVCLVVLPVSSNVSSLSSCCVVVVVCVLQQSPCLSVLSSCLVVLVVVSNLVSLQVRVVVDVSCVVSSLVSLLVSLLCDLVVDPPVSLVVNQVSLVVSCVVVVPCSSVLSNLLSLLPDPDPVSVVVSLCSCVVDPVSVVVCLLCLLVSLLVCVVVVNLVSLVVVLVSLVVCCVVPPPDCPNLVVNLSSLQLSLVSCLLVLVLVSNVVSVVVCVVVVNDHDPVSVVSNVCSVVVHDDPDDRPDPPPDPVDPPPD

Organism: Diaphorina citri (NCBI:txid121845)

Secondary structure (DSSP, 8-state):
--HHHHHHHHHHHHHHHHHHTTSS--SPPPHHHHHHHHHHHHHTT-HHHHHHHHHHHHTSHHHHHHTGGGHHHHHHHHHHTT-HHHHHHHHHHHHHH-GGGHHHHHHHHHHHHHHHHHH--HHHHHHHHHHHHHHHHHH---HHHHHHHHHHHHSS-HHHHHHHHHHHHH-HHHHHHHHHHHHHHHHHHHHTT-HHHHHHHHHHHHHHHHHS-S--TTHHHHHHHHHHHHHHHHHTT-HHHHHHHHHHHHHTT-PPPHHHHHHHHHHHTTPPP--------S--S-----